Protein AF-A0A021VTU3-F1 (afdb_monomer)

Secondary structure (DSSP, 8-state):
---------------------------------------S-TT-EEEEEEEE-SS--TTHHHH---SEEEETTSEEEEEPP----SSPBSS--EEEEE--HHHHHHHHHHHHHTT-SSSPP-----S-SSPPEEEEEEEETTEEEEEEEETTTSSGGGTTTT-B-TTSPBP--S--HHHHHHHHHHHHHHHHHHHHS-TT-SEEP---EEEEEEEEPPP---SSGGGPPPEEE-S-TTS--TT---EEEEHHHHHHHHHHHTT-BTT-EEEETTEEEEEEEEEPPTT--SPPS--

Organism: NCBI:txid948458

Nearest PDB structures (foldseek):
  4hx3-assembly3_J  TM=2.776E-01  e=7.870E-01  Streptomyces caespitosus
  8tch-assembly1_B  TM=3.206E-01  e=2.996E+00  Staphylococcus aureus
  6xm2-assembly1_K  TM=2.160E-01  e=4.313E+00  Homo sapiens

pLDDT: mean 83.26, std 19.42, range [28.3, 98.44]

Structure (mmCIF, N/CA/C/O backbone):
data_AF-A0A021VTU3-F1
#
_entry.id   AF-A0A021VTU3-F1
#
loop_
_atom_site.group_PDB
_atom_site.id
_atom_site.type_symbol
_atom_site.label_atom_id
_atom_site.label_alt_id
_atom_site.label_comp_id
_atom_site.label_asym_id
_atom_site.label_entity_id
_atom_site.label_seq_id
_atom_site.pdbx_PDB_ins_code
_atom_site.Cartn_x
_atom_site.Cartn_y
_atom_site.Cartn_z
_atom_site.occupancy
_atom_site.B_iso_or_equiv
_atom_site.auth_seq_id
_atom_site.auth_comp_id
_atom_site.auth_asym_id
_atom_site.auth_atom_id
_atom_site.pdbx_PDB_model_num
ATOM 1 N N . MET A 1 1 ? 6.255 -85.150 -38.851 1.00 38.19 1 MET A N 1
ATOM 2 C CA . MET A 1 1 ? 7.700 -84.862 -38.988 1.00 38.19 1 MET A CA 1
ATOM 3 C C . MET A 1 1 ? 7.939 -83.425 -38.543 1.00 38.19 1 MET A C 1
ATOM 5 O O . MET A 1 1 ? 7.300 -82.567 -39.128 1.00 38.19 1 MET A O 1
ATOM 9 N N . ARG A 1 2 ? 8.846 -83.230 -37.560 1.00 42.84 2 ARG A N 1
ATOM 10 C CA . ARG A 1 2 ? 9.437 -81.964 -37.033 1.00 42.84 2 ARG A CA 1
ATOM 11 C C . ARG A 1 2 ? 8.423 -81.029 -36.328 1.00 42.84 2 ARG A C 1
ATOM 13 O O . ARG A 1 2 ? 7.496 -80.582 -36.976 1.00 42.84 2 ARG A O 1
ATOM 20 N N . GLY A 1 3 ? 8.412 -80.838 -34.996 1.00 37.53 3 GLY A N 1
ATOM 21 C CA . GLY A 1 3 ? 9.476 -80.390 -34.055 1.00 37.53 3 GLY A CA 1
ATOM 22 C C . GLY A 1 3 ? 9.511 -78.845 -34.054 1.00 37.53 3 GLY A C 1
ATOM 23 O O . GLY A 1 3 ? 9.516 -78.308 -35.151 1.00 37.53 3 GLY A O 1
ATOM 24 N N . ALA A 1 4 ? 9.491 -78.032 -32.987 1.00 52.34 4 ALA A N 1
ATOM 25 C CA . ALA A 1 4 ? 9.793 -78.069 -31.541 1.00 52.34 4 ALA A CA 1
ATOM 26 C C . ALA A 1 4 ? 8.895 -76.984 -30.852 1.00 52.34 4 ALA A C 1
ATOM 28 O O . ALA A 1 4 ? 8.474 -76.063 -31.540 1.00 52.34 4 ALA A O 1
ATOM 29 N N . VAL A 1 5 ? 8.340 -77.101 -29.633 1.00 44.19 5 VAL A N 1
ATOM 30 C CA . VAL A 1 5 ? 8.887 -77.086 -28.250 1.00 44.19 5 VAL A CA 1
ATOM 31 C C . VAL A 1 5 ? 9.436 -75.715 -27.772 1.00 44.19 5 VAL A C 1
ATOM 33 O O . VAL A 1 5 ? 10.501 -75.302 -28.211 1.00 44.19 5 VAL A O 1
ATOM 36 N N . VAL A 1 6 ? 8.727 -75.152 -26.765 1.00 47.03 6 VAL A N 1
ATOM 37 C CA . VAL A 1 6 ? 9.126 -74.221 -25.662 1.00 47.03 6 VAL A CA 1
ATOM 38 C C . VAL A 1 6 ? 9.225 -72.715 -26.012 1.00 47.03 6 VAL A C 1
ATOM 40 O O . VAL A 1 6 ? 9.777 -72.359 -27.036 1.00 47.03 6 VAL A O 1
ATOM 43 N N . GLY A 1 7 ? 8.695 -71.764 -25.224 1.00 43.72 7 GLY A N 1
ATOM 44 C CA . GLY A 1 7 ? 8.440 -71.802 -23.784 1.00 43.72 7 GLY A CA 1
ATOM 45 C C . GLY A 1 7 ? 7.366 -70.845 -23.249 1.00 43.72 7 GLY A C 1
ATOM 46 O O . GLY A 1 7 ? 7.004 -69.837 -23.843 1.00 43.72 7 GLY A O 1
ATOM 47 N N . VAL A 1 8 ? 6.879 -71.280 -22.093 1.00 46.88 8 VAL A N 1
ATOM 48 C CA . VAL A 1 8 ? 5.845 -70.775 -21.188 1.00 46.88 8 VAL A CA 1
ATOM 49 C C . VAL A 1 8 ? 6.286 -69.507 -20.444 1.00 46.88 8 VAL A C 1
ATOM 51 O O . VAL A 1 8 ? 7.399 -69.479 -19.930 1.00 46.88 8 VAL A O 1
ATOM 54 N N . ALA A 1 9 ? 5.369 -68.552 -20.251 1.00 50.34 9 ALA A N 1
ATOM 55 C CA . ALA A 1 9 ? 5.170 -67.876 -18.962 1.00 50.34 9 ALA A CA 1
ATOM 56 C C . ALA A 1 9 ? 3.731 -67.334 -18.871 1.00 50.34 9 ALA A C 1
ATOM 58 O O . ALA A 1 9 ? 3.277 -66.567 -19.714 1.00 50.34 9 ALA A O 1
ATOM 59 N N . VAL A 1 10 ? 3.023 -67.825 -17.856 1.00 47.41 10 VAL A N 1
ATOM 60 C CA . VAL A 1 10 ? 1.610 -67.626 -17.499 1.00 47.41 10 VAL A CA 1
ATOM 61 C C . VAL A 1 10 ? 1.552 -66.594 -16.357 1.00 47.41 10 VAL A C 1
ATOM 63 O O . VAL A 1 10 ? 2.459 -66.594 -15.531 1.00 47.41 10 VAL A O 1
ATOM 66 N N . LEU A 1 11 ? 0.587 -65.665 -16.328 1.00 48.41 11 LEU A N 1
ATOM 67 C CA . LEU A 1 11 ? -0.516 -65.472 -15.340 1.00 48.41 11 LEU A CA 1
ATOM 68 C C . LEU A 1 11 ? -0.697 -63.942 -15.198 1.00 48.41 11 LEU A C 1
ATOM 70 O O . LEU A 1 11 ? 0.306 -63.243 -15.217 1.00 48.41 11 LEU A O 1
ATOM 74 N N . GLY A 1 12 ? -1.863 -63.314 -15.033 1.00 47.47 12 GLY A N 1
ATOM 75 C CA . GLY A 1 12 ? -3.275 -63.697 -14.894 1.00 47.47 12 GLY A CA 1
ATOM 76 C C . GLY A 1 12 ? -4.115 -62.402 -15.057 1.00 47.47 12 GLY A C 1
ATOM 77 O O . GLY A 1 12 ? -3.611 -61.316 -14.801 1.00 47.47 12 GLY A O 1
ATOM 78 N N . LEU A 1 13 ? -5.259 -62.415 -15.749 1.00 53.19 13 LEU A N 1
ATOM 79 C CA . LEU A 1 13 ? -6.621 -62.616 -15.213 1.00 53.19 13 LEU A CA 1
ATOM 80 C C . LEU A 1 13 ? -7.076 -61.587 -14.155 1.00 53.19 13 LEU A C 1
ATOM 82 O O . LEU A 1 13 ? -6.847 -61.791 -12.970 1.00 53.19 13 LEU A O 1
ATOM 86 N N . ALA A 1 14 ? -7.817 -60.565 -14.605 1.00 51.00 14 ALA A N 1
ATOM 87 C CA . ALA A 1 14 ? -9.011 -59.987 -13.956 1.00 51.00 14 ALA A CA 1
ATOM 88 C C . ALA A 1 14 ? -9.666 -59.005 -14.959 1.00 51.00 14 ALA A C 1
ATOM 90 O O . ALA A 1 14 ? -9.111 -57.960 -15.265 1.00 51.00 14 ALA A O 1
ATOM 91 N N . ALA A 1 15 ? -10.646 -59.453 -15.746 1.00 45.03 15 ALA A N 1
ATOM 92 C CA . ALA A 1 15 ? -12.084 -59.372 -15.455 1.00 45.03 15 ALA A CA 1
ATOM 93 C C . ALA A 1 15 ? -12.703 -58.008 -15.835 1.00 45.03 15 ALA A C 1
ATOM 95 O O . ALA A 1 15 ? -12.790 -57.088 -15.033 1.00 45.03 15 ALA A O 1
ATOM 96 N N . CYS A 1 16 ? -13.168 -57.930 -17.086 1.00 60.47 16 CYS A N 1
ATOM 97 C CA . CYS A 1 16 ? -14.262 -57.063 -17.525 1.00 60.47 16 CYS A CA 1
ATOM 98 C C . CYS A 1 16 ? -15.567 -57.878 -17.502 1.00 60.47 16 CYS A C 1
ATOM 100 O O . CYS A 1 16 ? -15.559 -59.041 -17.911 1.00 60.47 16 CYS A O 1
ATOM 102 N N . GLY A 1 17 ? -16.675 -57.258 -17.094 1.00 42.31 17 GLY A N 1
ATOM 103 C CA . GLY A 1 17 ? -18.040 -57.801 -17.190 1.00 42.31 17 GLY A CA 1
ATOM 104 C C . GLY A 1 17 ? -18.797 -57.636 -15.871 1.00 42.31 17 GLY A C 1
ATOM 105 O O . GLY A 1 17 ? -18.252 -57.949 -14.822 1.00 42.31 17 GLY A O 1
ATOM 106 N N . GLY A 1 18 ? -20.031 -57.142 -15.812 1.00 37.78 18 GLY A N 1
ATOM 107 C CA . GLY A 1 18 ? -21.034 -56.737 -16.808 1.00 37.78 18 GLY A CA 1
ATOM 108 C C . GLY A 1 18 ? -22.019 -55.775 -16.106 1.00 37.78 18 GLY A C 1
ATOM 109 O O . GLY A 1 18 ? -21.702 -55.304 -15.021 1.00 37.78 18 GLY A O 1
ATOM 110 N N . THR A 1 19 ? -23.242 -55.449 -16.525 1.00 41.03 19 THR A N 1
ATOM 111 C CA . THR A 1 19 ? -24.088 -55.622 -17.724 1.00 41.03 19 THR A CA 1
ATOM 112 C C . THR A 1 19 ? -25.509 -55.221 -17.266 1.00 41.03 19 THR A C 1
ATOM 114 O O . THR A 1 19 ? -25.920 -55.753 -16.240 1.00 41.03 19 THR A O 1
ATOM 117 N N . VAL A 1 20 ? -26.232 -54.408 -18.064 1.00 43.12 20 VAL A N 1
ATOM 118 C CA . VAL A 1 20 ? -27.711 -54.387 -18.317 1.00 43.12 20 VAL A CA 1
ATOM 119 C C . VAL A 1 20 ? -28.678 -54.067 -17.139 1.00 43.12 20 VAL A C 1
ATOM 121 O O . VAL A 1 20 ? -28.372 -54.360 -15.996 1.00 43.12 20 VAL A O 1
ATOM 124 N N . ASP A 1 21 ? -29.885 -53.492 -17.280 1.00 38.34 21 ASP A N 1
ATOM 125 C CA . ASP A 1 21 ? -30.735 -53.125 -18.426 1.00 38.34 21 ASP A CA 1
ATOM 126 C C . ASP A 1 21 ? -31.852 -52.122 -18.013 1.00 38.34 21 ASP A C 1
ATOM 128 O O . ASP A 1 21 ? -32.253 -52.080 -16.853 1.00 38.34 21 ASP A O 1
ATOM 132 N N . ALA A 1 22 ? -32.362 -51.401 -19.019 1.00 43.19 22 ALA A N 1
ATOM 133 C CA . ALA A 1 22 ? -33.677 -50.766 -19.239 1.00 43.19 22 ALA A CA 1
ATOM 134 C C . ALA A 1 22 ? -34.531 -50.127 -18.105 1.00 43.19 22 ALA A C 1
ATOM 136 O O . ALA A 1 22 ? -35.052 -50.796 -17.215 1.00 43.19 22 ALA A O 1
ATOM 137 N N . GLY A 1 23 ? -34.904 -48.850 -18.307 1.00 31.27 23 GLY A N 1
ATOM 138 C CA . GLY A 1 23 ? -36.024 -48.190 -17.616 1.00 31.27 23 GLY A CA 1
ATOM 139 C C . GLY A 1 23 ? -36.382 -46.808 -18.184 1.00 31.27 23 GLY A C 1
ATOM 140 O O . GLY A 1 23 ? -35.664 -45.842 -17.983 1.00 31.27 23 GLY A O 1
ATOM 141 N N . SER A 1 24 ? -37.500 -46.745 -18.905 1.00 40.00 24 SER A N 1
ATOM 142 C CA . SER A 1 24 ? -38.088 -45.618 -19.647 1.00 40.00 24 SER A CA 1
ATOM 143 C C . SER A 1 24 ? -38.333 -44.320 -18.848 1.00 40.00 24 SER A C 1
ATOM 145 O O . SER A 1 24 ? -38.902 -44.369 -17.761 1.00 40.00 24 SER A O 1
ATOM 147 N N . GLY A 1 25 ? -38.064 -43.158 -19.461 1.00 30.83 25 GLY A N 1
ATOM 148 C CA . GLY A 1 25 ? -38.542 -41.848 -18.994 1.00 30.83 25 GLY A CA 1
ATOM 149 C C . GLY A 1 25 ? -38.140 -40.686 -19.913 1.00 30.83 25 GLY A C 1
ATOM 150 O O . GLY A 1 25 ? -37.012 -40.215 -19.855 1.00 30.83 25 GLY A O 1
ATOM 151 N N . SER A 1 26 ? -39.060 -40.219 -20.764 1.00 38.69 26 SER A N 1
ATOM 152 C CA . SER A 1 26 ? -38.953 -38.912 -21.429 1.00 38.69 26 SER A CA 1
ATOM 153 C C . SER A 1 26 ? -39.185 -37.788 -20.420 1.00 38.69 26 SER A C 1
ATOM 155 O O . SER A 1 26 ? -40.183 -37.814 -19.703 1.00 38.69 26 SER A O 1
ATOM 157 N N . GLY A 1 27 ? -38.334 -36.765 -20.450 1.00 30.62 27 GLY A N 1
ATOM 158 C CA . GLY A 1 27 ? -38.558 -35.485 -19.784 1.00 30.62 27 GLY A CA 1
ATOM 159 C C . GLY A 1 27 ? -37.408 -34.529 -20.074 1.00 30.62 27 G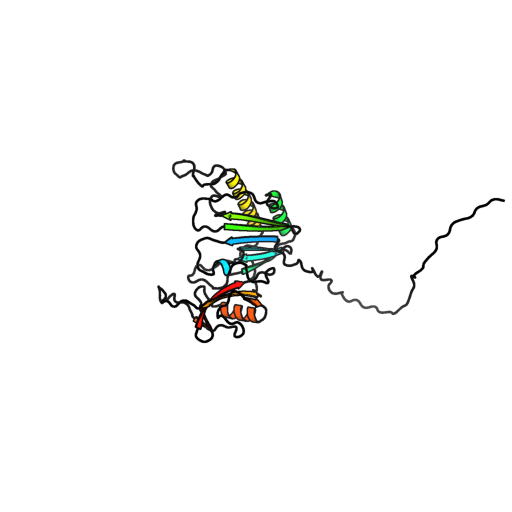LY A C 1
ATOM 160 O O . GLY A 1 27 ? -36.294 -34.765 -19.628 1.00 30.62 27 GLY A O 1
ATOM 161 N N . ALA A 1 28 ? -37.676 -33.497 -20.870 1.00 38.00 28 ALA A N 1
ATOM 162 C CA . ALA A 1 28 ? -36.783 -32.362 -21.067 1.00 38.00 28 ALA A CA 1
ATOM 163 C C . ALA A 1 28 ? -36.681 -31.537 -19.773 1.00 38.00 28 ALA A C 1
ATOM 165 O O . ALA A 1 28 ? -37.684 -31.373 -19.077 1.00 38.00 28 ALA A O 1
ATOM 166 N N . GLY A 1 29 ? -35.494 -31.007 -19.491 1.00 29.06 29 GLY A N 1
ATOM 167 C CA . GLY A 1 29 ? -35.240 -30.064 -18.405 1.00 29.06 29 GLY A CA 1
ATOM 168 C C . GLY A 1 29 ? -33.739 -29.852 -18.243 1.00 29.06 29 GLY A C 1
ATOM 169 O O . GLY A 1 29 ? -33.011 -30.813 -18.022 1.00 29.06 29 GLY A O 1
ATOM 170 N N . ASP A 1 30 ? -33.310 -28.615 -18.449 1.00 38.56 30 ASP A N 1
ATOM 171 C CA . ASP A 1 30 ? -31.934 -28.146 -18.565 1.00 38.56 30 ASP A CA 1
ATOM 172 C C . ASP A 1 30 ? -31.035 -28.539 -17.380 1.00 38.56 30 ASP A C 1
ATOM 174 O O . ASP A 1 30 ? -31.399 -28.385 -16.214 1.00 38.56 30 ASP A O 1
ATOM 178 N N . GLY A 1 31 ? -29.852 -29.069 -17.706 1.00 28.30 31 GLY A N 1
ATOM 179 C CA . GLY A 1 31 ? -28.820 -29.468 -16.752 1.00 28.30 31 GLY A CA 1
ATOM 180 C C . GLY A 1 31 ? -27.893 -28.307 -16.419 1.00 28.30 31 GLY A C 1
ATOM 181 O O . GLY A 1 31 ? -26.991 -27.984 -17.184 1.00 28.30 31 GLY A O 1
ATOM 182 N N . GLU A 1 32 ? -28.196 -27.691 -15.284 1.00 31.22 32 GLU A N 1
ATOM 183 C CA . GLU A 1 32 ? -27.301 -27.150 -14.259 1.00 31.22 32 GLU A CA 1
ATOM 184 C C . GLU A 1 32 ? -25.786 -27.403 -14.457 1.00 31.22 32 GLU A C 1
ATOM 186 O O . GLU A 1 32 ? -25.327 -28.542 -14.488 1.00 31.22 32 GLU A O 1
ATOM 191 N N . GLN A 1 33 ? -25.054 -26.289 -14.550 1.00 42.94 33 GLN A N 1
ATOM 192 C CA . GLN A 1 33 ? -23.750 -25.991 -13.943 1.00 42.94 33 GLN A CA 1
ATOM 193 C C . GLN A 1 33 ? -22.705 -27.114 -13.858 1.00 42.94 33 GLN A C 1
ATOM 195 O O . GLN A 1 33 ? -22.738 -27.946 -12.956 1.00 42.94 33 GLN A O 1
ATOM 200 N N . ASP A 1 34 ? -21.672 -27.001 -14.697 1.00 31.44 34 ASP A N 1
ATOM 201 C CA . ASP A 1 34 ? -20.324 -27.433 -14.323 1.00 31.44 34 ASP A CA 1
ATOM 202 C C . ASP A 1 34 ? -19.487 -26.167 -14.120 1.00 31.44 34 ASP A C 1
ATOM 204 O O . ASP A 1 34 ? -18.833 -25.647 -15.026 1.00 31.44 34 ASP A O 1
ATOM 208 N N . GLY A 1 35 ? -19.644 -25.594 -12.924 1.00 34.06 35 GLY A N 1
ATOM 209 C CA . GLY A 1 35 ? -18.707 -24.625 -12.394 1.00 34.06 35 GLY A CA 1
ATOM 210 C C . GLY A 1 35 ? -17.365 -25.325 -12.274 1.00 34.06 35 GLY A C 1
ATOM 211 O O . GLY A 1 35 ? -17.207 -26.229 -11.454 1.00 34.06 35 GLY A O 1
ATOM 212 N N . LEU A 1 36 ? -16.416 -24.918 -13.115 1.00 34.75 36 LEU A N 1
ATOM 213 C CA . LEU A 1 36 ? -15.019 -25.268 -12.942 1.00 34.75 36 LEU A CA 1
ATOM 214 C C . LEU A 1 36 ? -14.582 -24.694 -11.597 1.00 34.75 36 LEU A C 1
ATOM 216 O O . LEU A 1 36 ? -14.274 -23.512 -11.472 1.00 34.75 36 LEU A O 1
ATOM 220 N N . VAL A 1 37 ? -14.602 -25.555 -10.587 1.00 39.19 37 VAL A N 1
ATOM 221 C CA . VAL A 1 37 ? -13.889 -25.364 -9.334 1.00 39.19 37 VAL A CA 1
ATOM 222 C C . VAL A 1 37 ? -12.422 -25.162 -9.711 1.00 39.19 37 VAL A C 1
ATOM 224 O O . VAL A 1 37 ? -11.721 -26.115 -10.053 1.00 39.19 37 VAL A O 1
ATOM 227 N N . ARG A 1 38 ? -11.970 -23.904 -9.735 1.00 37.66 38 ARG A N 1
ATOM 228 C CA . ARG A 1 38 ? -10.543 -23.584 -9.752 1.00 37.66 38 ARG A CA 1
ATOM 229 C C . ARG A 1 38 ? -10.039 -23.716 -8.321 1.00 37.66 38 ARG A C 1
ATOM 231 O O . ARG A 1 38 ? -10.254 -22.847 -7.485 1.00 37.66 38 ARG A O 1
ATOM 238 N N . ASP A 1 39 ? -9.425 -24.860 -8.054 1.00 34.91 39 ASP A N 1
ATOM 239 C CA . ASP A 1 39 ? -8.803 -25.204 -6.781 1.00 34.91 39 ASP A CA 1
ATOM 240 C C . ASP A 1 39 ? -7.507 -24.388 -6.549 1.00 34.91 39 ASP A C 1
ATOM 242 O O . ASP A 1 39 ? -6.569 -24.437 -7.342 1.00 34.91 39 ASP A O 1
ATOM 246 N N . VAL A 1 40 ? -7.459 -23.681 -5.412 1.00 41.81 40 VAL A N 1
ATOM 247 C CA . VAL A 1 40 ? -6.284 -23.256 -4.608 1.00 41.81 40 VAL A CA 1
ATOM 248 C C . VAL A 1 40 ? -5.291 -22.228 -5.209 1.00 41.81 40 VAL A C 1
ATOM 250 O O . VAL A 1 40 ? -4.527 -21.644 -4.448 1.00 41.81 40 VAL A O 1
ATOM 253 N N . ALA A 1 41 ? -5.336 -21.905 -6.507 1.00 49.53 41 ALA A N 1
ATOM 254 C CA . ALA A 1 41 ? -4.530 -20.826 -7.128 1.00 49.53 41 ALA A CA 1
ATOM 255 C C . ALA A 1 41 ? -5.325 -19.542 -7.463 1.00 49.53 41 ALA A C 1
ATOM 257 O O . ALA A 1 41 ? -4.772 -18.601 -8.020 1.00 49.53 41 ALA A O 1
ATOM 258 N N . ALA A 1 42 ? -6.622 -19.502 -7.139 1.00 55.03 42 ALA A N 1
ATOM 259 C CA . ALA A 1 42 ? -7.549 -18.469 -7.610 1.00 55.03 42 ALA A CA 1
ATOM 260 C C . ALA A 1 42 ? -7.226 -17.049 -7.119 1.00 55.03 42 ALA A C 1
ATOM 262 O O . ALA A 1 42 ? -7.631 -16.088 -7.759 1.00 55.03 42 ALA A O 1
ATOM 263 N N . ASP A 1 43 ? -6.487 -16.912 -6.020 1.00 74.44 43 ASP A N 1
ATOM 264 C CA . ASP A 1 43 ? -6.152 -15.614 -5.443 1.00 74.44 43 ASP A CA 1
ATOM 265 C C . ASP A 1 43 ? -4.684 -15.225 -5.668 1.00 74.44 43 ASP A C 1
ATOM 267 O O . ASP A 1 43 ? -4.234 -14.271 -5.067 1.00 74.44 43 ASP A O 1
ATOM 271 N N . ALA A 1 44 ? -3.894 -15.891 -6.518 1.00 84.50 44 ALA A N 1
ATOM 272 C CA . ALA A 1 44 ? -2.506 -15.460 -6.729 1.00 84.50 44 ALA A CA 1
ATOM 273 C C . ALA A 1 44 ? -2.434 -14.091 -7.453 1.00 84.50 44 ALA A C 1
ATOM 275 O O . ALA A 1 44 ? -3.037 -13.931 -8.521 1.00 84.50 44 ALA A O 1
ATOM 276 N N . PRO A 1 45 ? -1.709 -13.090 -6.912 1.00 95.31 45 PRO A N 1
ATOM 277 C CA . PRO A 1 45 ? -1.541 -11.815 -7.593 1.00 95.31 45 PRO A CA 1
ATOM 278 C C . PRO A 1 45 ? -0.555 -11.955 -8.761 1.00 95.31 45 PRO A C 1
ATOM 280 O O . PRO A 1 45 ? 0.604 -12.324 -8.568 1.00 95.31 45 PRO A O 1
ATOM 283 N N . LEU A 1 46 ? -1.010 -11.594 -9.959 1.00 97.06 46 LEU A N 1
ATOM 284 C CA . LEU A 1 46 ? -0.213 -11.499 -11.182 1.00 97.06 46 LEU A CA 1
ATOM 285 C C . LEU A 1 46 ? 0.728 -10.289 -11.149 1.00 97.06 46 LEU A C 1
ATOM 287 O O . LEU A 1 46 ? 1.896 -10.386 -11.519 1.00 97.06 46 LEU A O 1
ATOM 291 N N . LEU A 1 47 ? 0.205 -9.139 -10.724 1.00 98.12 47 LEU A N 1
ATOM 292 C CA . LEU A 1 47 ? 0.926 -7.872 -10.653 1.00 98.12 47 LEU A CA 1
ATOM 293 C C . LEU A 1 47 ? 0.529 -7.138 -9.377 1.00 98.12 47 LEU A C 1
ATOM 295 O O . LEU A 1 47 ? -0.656 -6.948 -9.114 1.00 98.12 47 LEU A O 1
ATOM 299 N N . GLN A 1 48 ? 1.510 -6.651 -8.624 1.00 97.75 48 GLN A N 1
ATOM 300 C CA . GLN A 1 48 ? 1.296 -5.712 -7.528 1.00 97.75 48 GLN A CA 1
ATOM 301 C C . GLN A 1 48 ? 2.188 -4.494 -7.691 1.00 97.75 48 GLN A C 1
ATOM 303 O O . GLN A 1 48 ? 3.387 -4.624 -7.934 1.00 97.75 48 GLN A O 1
ATOM 308 N N . VAL A 1 49 ? 1.605 -3.312 -7.500 1.00 97.69 49 VAL A N 1
ATOM 309 C CA . VAL A 1 49 ? 2.342 -2.049 -7.417 1.00 97.69 49 VAL A CA 1
ATOM 310 C C . VAL A 1 49 ? 2.136 -1.481 -6.025 1.00 97.69 49 VAL A C 1
ATOM 312 O O . VAL A 1 49 ? 1.020 -1.136 -5.636 1.00 97.69 49 VAL A O 1
ATOM 315 N N . HIS A 1 50 ? 3.215 -1.385 -5.262 1.00 94.38 50 HIS A N 1
ATOM 316 C CA . HIS A 1 50 ? 3.205 -0.897 -3.891 1.00 94.38 50 HIS A CA 1
ATOM 317 C C . HIS A 1 50 ? 4.247 0.206 -3.714 1.00 94.38 50 HIS A C 1
ATOM 319 O O . HIS A 1 50 ? 5.303 0.187 -4.339 1.00 94.38 50 HIS A O 1
ATOM 325 N N . ARG A 1 51 ? 3.950 1.188 -2.864 1.00 93.00 51 ARG A N 1
ATOM 326 C CA . ARG A 1 51 ? 4.873 2.271 -2.521 1.00 93.00 51 ARG A CA 1
ATOM 327 C C . ARG A 1 51 ? 5.116 2.234 -1.020 1.00 93.00 51 ARG A C 1
ATOM 329 O O . ARG A 1 51 ? 4.151 2.263 -0.263 1.00 93.00 51 ARG A O 1
ATOM 336 N N . ALA A 1 52 ? 6.382 2.189 -0.617 1.00 91.00 52 ALA A N 1
ATOM 337 C CA . ALA A 1 52 ? 6.777 2.151 0.790 1.00 91.00 52 ALA A CA 1
ATOM 338 C C . ALA A 1 52 ? 8.011 3.006 1.078 1.00 91.00 52 ALA A C 1
ATOM 340 O O . ALA A 1 52 ? 8.821 3.297 0.189 1.00 91.00 52 ALA A O 1
ATOM 341 N N . GLY A 1 53 ? 8.166 3.360 2.354 1.00 88.38 53 GLY A N 1
ATOM 342 C CA . GLY A 1 53 ? 9.262 4.175 2.857 1.00 88.38 53 GLY A CA 1
ATOM 343 C C . GLY A 1 53 ? 8.964 5.673 2.814 1.00 88.38 53 GLY A C 1
ATOM 344 O O . GLY A 1 53 ? 7.820 6.108 2.718 1.00 88.38 53 GLY A O 1
ATOM 345 N N . GLY A 1 54 ? 10.024 6.475 2.904 1.00 86.31 54 GLY A N 1
ATOM 346 C CA . GLY A 1 54 ? 9.908 7.901 3.208 1.00 86.31 54 GLY A CA 1
ATOM 347 C C . GLY A 1 54 ? 9.725 8.156 4.708 1.00 86.31 54 GLY A C 1
ATOM 348 O O . GLY A 1 54 ? 9.790 7.240 5.529 1.00 86.31 54 GLY A O 1
ATOM 349 N N . PHE A 1 55 ? 9.545 9.422 5.084 1.00 87.75 55 PHE A N 1
ATOM 350 C CA . PHE A 1 55 ? 9.358 9.808 6.482 1.00 87.75 55 PHE A CA 1
ATOM 351 C C . PHE A 1 55 ? 7.867 9.917 6.817 1.00 87.75 55 PHE A C 1
ATOM 353 O O . PHE A 1 55 ? 7.263 10.982 6.690 1.00 87.75 55 PHE A O 1
ATOM 360 N N . MET A 1 56 ? 7.280 8.795 7.237 1.00 87.81 56 MET A N 1
ATOM 361 C CA . MET A 1 56 ? 5.847 8.677 7.512 1.00 87.81 56 MET A CA 1
ATOM 362 C C . MET A 1 56 ? 5.545 8.551 9.010 1.00 87.81 56 MET A C 1
ATOM 364 O O . MET A 1 56 ? 6.421 8.280 9.834 1.00 87.81 56 MET A O 1
ATOM 368 N N . MET A 1 57 ? 4.284 8.783 9.380 1.00 84.19 57 MET A N 1
ATOM 369 C CA . MET A 1 57 ? 3.831 8.622 10.765 1.00 84.19 57 MET A CA 1
ATOM 370 C C . MET A 1 57 ? 3.842 7.139 11.184 1.00 84.19 57 MET A C 1
ATOM 372 O O . MET A 1 57 ? 3.657 6.269 10.330 1.00 84.19 57 MET A O 1
ATOM 376 N N . PRO A 1 58 ? 4.010 6.827 12.487 1.00 84.62 58 PRO A N 1
ATOM 377 C CA . PRO A 1 58 ? 3.918 5.456 12.982 1.00 84.62 58 PRO A CA 1
ATOM 378 C C . PRO A 1 58 ? 2.650 4.742 12.503 1.00 84.62 58 PRO A C 1
ATOM 380 O O . PRO A 1 58 ? 1.556 5.306 12.552 1.00 84.62 58 PRO A O 1
ATOM 383 N N . GLY A 1 59 ? 2.826 3.506 12.036 1.00 86.25 59 GLY A N 1
ATOM 384 C CA . GLY A 1 59 ? 1.762 2.652 11.509 1.00 86.25 59 GLY A CA 1
ATOM 385 C C . GLY A 1 59 ? 1.258 3.001 10.106 1.00 86.25 59 GLY A C 1
ATOM 386 O O . GLY A 1 59 ? 0.395 2.286 9.605 1.00 86.25 59 GLY A O 1
ATOM 387 N N . TYR A 1 60 ? 1.809 4.027 9.440 1.00 88.62 60 TYR A N 1
ATOM 388 C CA . TYR A 1 60 ? 1.500 4.305 8.033 1.00 88.62 60 TYR A CA 1
ATOM 389 C C . TYR A 1 60 ? 1.842 3.111 7.133 1.00 88.62 60 TYR A C 1
ATOM 391 O O . TYR A 1 60 ? 0.967 2.616 6.431 1.00 88.62 60 TYR A O 1
ATOM 399 N N . ASP A 1 61 ? 3.079 2.606 7.211 1.00 88.62 61 ASP A N 1
ATOM 400 C CA . ASP A 1 61 ? 3.520 1.460 6.402 1.00 88.62 61 ASP A CA 1
ATOM 401 C C . ASP A 1 61 ? 2.751 0.178 6.759 1.00 88.62 61 ASP A C 1
ATOM 403 O O . ASP A 1 61 ? 2.438 -0.615 5.878 1.00 88.62 61 ASP A O 1
ATOM 407 N N . PHE A 1 62 ? 2.376 0.000 8.034 1.00 91.62 62 PHE A N 1
ATOM 408 C CA . PHE A 1 62 ? 1.539 -1.126 8.458 1.00 91.62 62 PHE A CA 1
ATOM 409 C C . PHE A 1 62 ? 0.161 -1.081 7.793 1.00 91.62 62 PHE A C 1
ATOM 411 O O . PHE A 1 62 ? -0.313 -2.095 7.302 1.00 91.62 62 PHE A O 1
ATOM 418 N N . ALA A 1 63 ? -0.495 0.082 7.780 1.00 92.19 63 ALA A N 1
ATOM 419 C CA . ALA A 1 63 ? -1.823 0.243 7.189 1.00 92.19 63 ALA A CA 1
ATOM 420 C C . ALA A 1 63 ? -1.796 0.313 5.650 1.00 92.19 63 ALA A C 1
ATOM 422 O O . ALA A 1 63 ? -2.849 0.241 5.011 1.00 92.19 63 ALA A O 1
ATOM 423 N N . ALA A 1 64 ? -0.613 0.464 5.048 1.00 90.50 64 ALA A N 1
ATOM 424 C CA . ALA A 1 64 ? -0.464 0.593 3.613 1.00 90.50 64 ALA A CA 1
ATOM 425 C C . ALA A 1 64 ? -0.839 -0.709 2.888 1.00 90.50 64 ALA A C 1
ATOM 427 O O . ALA A 1 64 ? -0.438 -1.819 3.244 1.00 90.50 64 ALA A O 1
ATOM 428 N N . VAL A 1 65 ? -1.592 -0.538 1.808 1.00 93.50 65 VAL A N 1
ATOM 429 C CA . VAL A 1 65 ? -1.971 -1.587 0.859 1.00 93.50 65 VAL A CA 1
ATOM 430 C C . VAL A 1 65 ? -1.396 -1.239 -0.516 1.00 93.50 65 VAL A C 1
ATOM 432 O O . VAL A 1 65 ? -1.119 -0.061 -0.780 1.00 93.50 65 VAL A O 1
ATOM 435 N N . PRO A 1 66 ? -1.167 -2.223 -1.403 1.00 95.25 66 PRO A N 1
ATOM 436 C CA . PRO A 1 66 ? -0.776 -1.945 -2.782 1.00 95.25 66 PRO A CA 1
ATOM 437 C C . PRO A 1 66 ? -1.702 -0.912 -3.444 1.00 95.25 66 PRO A C 1
ATOM 439 O O . PRO A 1 66 ? -2.907 -0.879 -3.198 1.00 95.25 66 PRO A O 1
ATOM 442 N N . ALA A 1 67 ? -1.132 -0.040 -4.275 1.00 94.31 67 ALA A N 1
ATOM 443 C CA . ALA A 1 67 ? -1.896 0.913 -5.079 1.00 94.31 67 ALA A CA 1
ATOM 444 C C . ALA A 1 67 ? -2.668 0.205 -6.206 1.00 94.31 67 ALA A C 1
ATOM 446 O O . ALA A 1 67 ? -3.750 0.649 -6.589 1.00 94.31 67 ALA A O 1
ATOM 447 N N . LEU A 1 68 ? -2.106 -0.904 -6.693 1.00 96.62 68 LEU A N 1
ATOM 448 C CA . LEU A 1 68 ? -2.681 -1.788 -7.698 1.00 96.62 68 LEU A CA 1
ATOM 449 C C . LEU A 1 68 ? -2.372 -3.239 -7.325 1.00 96.62 68 LEU A C 1
ATOM 451 O O . LEU A 1 68 ? -1.242 -3.566 -6.956 1.00 96.62 68 LEU A O 1
ATOM 455 N N . THR A 1 69 ? -3.360 -4.117 -7.443 1.00 97.69 69 THR A N 1
ATOM 456 C CA . THR A 1 69 ? -3.174 -5.570 -7.472 1.00 97.69 69 THR A CA 1
ATOM 457 C C . THR A 1 69 ? -4.052 -6.160 -8.565 1.00 97.69 69 THR A C 1
ATOM 459 O O . THR A 1 69 ? -5.268 -6.008 -8.511 1.00 97.69 69 THR A O 1
ATOM 462 N N . VAL A 1 70 ? -3.441 -6.830 -9.537 1.00 97.56 70 VAL A N 1
ATOM 463 C CA . VAL A 1 70 ? -4.115 -7.608 -10.584 1.00 97.56 70 VAL A CA 1
ATOM 464 C C . VAL A 1 70 ? -3.941 -9.085 -10.256 1.00 97.56 70 VAL A C 1
ATOM 466 O O . VAL A 1 70 ? -2.829 -9.515 -9.950 1.00 97.56 70 VAL A O 1
ATOM 469 N N . TYR A 1 71 ? -5.022 -9.851 -10.316 1.00 96.75 71 TYR A N 1
ATOM 470 C CA . TYR A 1 71 ? -5.044 -11.298 -10.113 1.00 96.75 71 TYR A CA 1
ATOM 471 C C . TYR A 1 71 ? -5.023 -12.040 -11.449 1.00 96.75 71 TYR A C 1
ATOM 473 O O . TYR A 1 71 ? -5.441 -11.505 -12.475 1.00 96.75 71 TYR A O 1
ATOM 481 N N . GLU A 1 72 ? -4.564 -13.294 -11.437 1.00 93.75 72 GLU A N 1
ATOM 482 C CA . GLU A 1 72 ? -4.554 -14.149 -12.638 1.00 93.75 72 GLU A CA 1
ATOM 483 C C . GLU A 1 72 ? -5.955 -14.394 -13.223 1.00 93.75 72 GLU A C 1
ATOM 485 O O . GLU A 1 72 ? -6.090 -14.699 -14.404 1.00 93.75 72 GLU A O 1
ATOM 490 N N . ASP A 1 73 ? -7.005 -14.267 -12.409 1.00 92.69 73 ASP A N 1
ATOM 491 C CA . ASP A 1 73 ? -8.396 -14.429 -12.838 1.00 92.69 73 ASP A CA 1
ATOM 492 C C . ASP A 1 73 ? -9.038 -13.142 -13.382 1.00 92.69 73 ASP A C 1
ATOM 494 O O . ASP A 1 73 ? -10.240 -13.128 -13.644 1.00 92.69 73 ASP A O 1
ATOM 498 N N . GLY A 1 74 ? -8.249 -12.078 -13.549 1.00 94.38 74 GLY A N 1
ATOM 499 C CA . GLY A 1 74 ? -8.697 -10.791 -14.070 1.00 94.38 74 GLY A CA 1
ATOM 500 C C . GLY A 1 74 ? -9.256 -9.844 -13.014 1.00 94.38 74 GLY A C 1
ATOM 501 O O . GLY A 1 74 ? -9.442 -8.667 -13.323 1.00 94.38 74 GLY A O 1
ATOM 502 N N . ARG A 1 75 ? -9.466 -10.273 -11.760 1.00 95.88 75 ARG A N 1
ATOM 503 C CA . ARG A 1 75 ? -9.838 -9.328 -10.697 1.00 95.88 75 ARG A CA 1
ATOM 504 C C . ARG A 1 75 ? -8.745 -8.279 -10.541 1.00 95.88 75 ARG A C 1
ATOM 506 O O . ARG A 1 75 ? -7.553 -8.589 -10.527 1.00 95.88 75 ARG A O 1
ATOM 513 N N . VAL A 1 76 ? -9.146 -7.029 -10.358 1.00 96.69 76 VAL A N 1
ATOM 514 C CA . VAL A 1 76 ? -8.224 -5.926 -10.101 1.00 96.69 76 VAL A CA 1
ATOM 515 C C . VAL A 1 76 ? -8.699 -5.111 -8.910 1.00 96.69 76 VAL A C 1
ATOM 517 O O . VAL A 1 76 ? -9.854 -4.702 -8.845 1.00 96.69 76 VAL A O 1
ATOM 520 N N . ILE A 1 77 ? -7.805 -4.887 -7.948 1.00 97.00 77 ILE A N 1
ATOM 521 C CA . ILE A 1 77 ? -8.047 -4.040 -6.780 1.00 97.00 77 ILE A CA 1
ATOM 522 C C . ILE A 1 77 ? -7.162 -2.802 -6.890 1.00 97.00 77 ILE A C 1
ATOM 524 O O . ILE A 1 77 ? -5.943 -2.911 -7.045 1.00 97.00 77 ILE A O 1
ATOM 528 N N . THR A 1 78 ? -7.776 -1.625 -6.806 1.00 96.06 78 THR A N 1
ATOM 529 C CA . THR A 1 78 ? -7.098 -0.325 -6.907 1.00 96.06 78 THR A CA 1
ATOM 530 C C . THR A 1 78 ? -7.477 0.587 -5.753 1.00 96.06 78 THR A C 1
ATOM 532 O O . THR A 1 78 ? -8.509 0.409 -5.103 1.00 96.06 78 THR A O 1
ATOM 535 N N . GLN A 1 79 ? -6.645 1.595 -5.493 1.00 92.31 79 GLN A N 1
ATOM 536 C CA . GLN A 1 79 ? -7.046 2.706 -4.637 1.00 92.31 79 GLN A CA 1
ATOM 537 C C . GLN A 1 79 ? -7.881 3.709 -5.438 1.00 92.31 79 GLN A C 1
ATOM 539 O O . GLN A 1 79 ? -7.416 4.305 -6.408 1.00 92.31 79 GLN A O 1
ATOM 544 N N . GLY A 1 80 ? -9.123 3.902 -5.010 1.00 91.00 80 GLY A N 1
ATOM 545 C CA . GLY A 1 80 ? -10.027 4.915 -5.525 1.00 91.00 80 GLY A CA 1
ATOM 546 C C . GLY A 1 80 ? -9.688 6.326 -5.034 1.00 91.00 80 GLY A C 1
ATOM 547 O O . GLY A 1 80 ? -8.890 6.511 -4.106 1.00 91.00 80 GLY A O 1
ATOM 548 N N . PRO A 1 81 ? -10.336 7.349 -5.619 1.00 89.06 81 PRO A N 1
ATOM 549 C CA . PRO A 1 81 ? -10.110 8.739 -5.248 1.00 89.06 81 PRO A CA 1
ATOM 550 C C . PRO A 1 81 ? -10.412 8.978 -3.763 1.00 89.06 81 PRO A C 1
ATOM 552 O O . PRO A 1 81 ? -11.402 8.477 -3.223 1.00 89.06 81 PRO A O 1
ATOM 555 N N . GLN A 1 82 ? -9.557 9.771 -3.118 1.00 85.06 82 GLN A N 1
ATOM 556 C CA . GLN A 1 82 ? -9.718 10.234 -1.740 1.00 85.06 82 GLN A CA 1
ATOM 557 C C . GLN A 1 82 ? -10.107 11.708 -1.728 1.00 85.06 82 GLN A C 1
ATOM 559 O O . GLN A 1 82 ? -9.677 12.488 -2.577 1.00 85.06 82 GLN A O 1
ATOM 564 N N . ILE A 1 83 ? -10.892 12.109 -0.733 1.00 82.94 83 ILE A N 1
ATOM 565 C CA . ILE A 1 83 ? -11.164 13.525 -0.493 1.00 82.94 83 ILE A CA 1
ATOM 566 C C . ILE A 1 83 ? -9.932 14.135 0.191 1.00 82.94 83 ILE A C 1
ATOM 568 O O . ILE A 1 83 ? -9.491 13.634 1.223 1.00 82.94 83 ILE A O 1
ATOM 572 N N . GLU A 1 84 ? -9.413 15.247 -0.334 1.00 86.69 84 GLU A N 1
ATOM 573 C CA . GLU A 1 84 ? -8.326 16.017 0.292 1.00 86.69 84 GLU A CA 1
ATOM 574 C C . GLU A 1 84 ? -8.833 16.830 1.501 1.00 86.69 84 GLU A C 1
ATOM 576 O O . GLU A 1 84 ? -8.959 18.055 1.463 1.00 86.69 84 GLU A O 1
ATOM 581 N N . ILE A 1 85 ? -9.168 16.134 2.588 1.00 88.75 85 ILE A N 1
ATOM 582 C CA . ILE A 1 85 ? -9.520 16.710 3.892 1.00 88.75 85 ILE A CA 1
ATOM 583 C C . ILE A 1 85 ? -8.539 16.233 4.958 1.00 88.75 85 ILE A C 1
ATOM 585 O O . ILE A 1 85 ? -7.986 15.140 4.863 1.00 88.75 85 ILE A O 1
ATOM 589 N N . PHE A 1 86 ? -8.347 17.046 5.996 1.00 87.75 86 PHE A N 1
ATOM 590 C CA . PHE A 1 86 ? -7.552 16.654 7.154 1.00 87.75 86 PHE A CA 1
ATOM 591 C C . PHE A 1 86 ? -8.373 16.746 8.451 1.00 87.75 86 PHE A C 1
ATOM 593 O O . PHE A 1 86 ? -8.938 17.814 8.711 1.00 87.75 86 PHE A O 1
ATOM 600 N N . PRO A 1 87 ? -8.405 15.680 9.279 1.00 88.94 87 PRO A N 1
ATOM 601 C CA . PRO A 1 87 ? -7.870 14.336 9.005 1.00 88.94 87 PRO A CA 1
ATOM 602 C C . PRO A 1 87 ? -8.683 13.581 7.938 1.00 88.94 87 PRO A C 1
ATOM 604 O O . PRO A 1 87 ? -9.895 13.769 7.829 1.00 88.94 87 PRO A O 1
ATOM 607 N N . GLY A 1 88 ? -8.013 12.724 7.163 1.00 91.44 88 GLY A N 1
ATOM 608 C CA . GLY A 1 88 ? -8.667 11.872 6.164 1.00 91.44 88 GLY A CA 1
ATOM 609 C C . GLY A 1 88 ? -9.387 10.667 6.790 1.00 91.44 88 GLY A C 1
ATOM 610 O O . GLY A 1 88 ? -9.169 10.382 7.973 1.00 91.44 88 GLY A O 1
ATOM 611 N N . PRO A 1 89 ? -10.226 9.941 6.025 1.00 93.50 89 PRO A N 1
ATOM 612 C CA . PRO A 1 89 ? -10.830 8.680 6.464 1.00 93.50 89 PRO A CA 1
ATOM 613 C C . PRO A 1 89 ? -9.786 7.671 6.957 1.00 93.50 89 PRO A C 1
ATOM 615 O O . PRO A 1 89 ? -8.646 7.669 6.490 1.00 93.50 89 PRO A O 1
ATOM 618 N N . LEU A 1 90 ? -10.166 6.824 7.917 1.00 93.50 90 LEU A N 1
ATOM 619 C CA . LEU A 1 90 ? -9.256 5.829 8.489 1.00 93.50 90 LEU A CA 1
ATOM 620 C C . LEU A 1 90 ? -8.978 4.674 7.521 1.00 93.50 90 LEU A C 1
ATOM 622 O O . LEU A 1 90 ? -7.849 4.196 7.450 1.00 93.50 90 LEU A O 1
ATOM 626 N N . LEU A 1 91 ? -10.004 4.225 6.794 1.00 93.81 91 LEU A N 1
ATOM 627 C CA . LEU A 1 91 ? -9.873 3.161 5.805 1.00 93.81 91 LEU A CA 1
ATOM 628 C C . LEU A 1 91 ? -9.550 3.729 4.417 1.00 93.81 91 LEU A C 1
ATOM 630 O O . LEU A 1 91 ? -10.088 4.778 4.049 1.00 93.81 91 LEU A O 1
ATOM 634 N N . PRO A 1 92 ? -8.722 3.030 3.619 1.00 93.25 92 PRO A N 1
ATOM 635 C CA . PRO A 1 92 ? -8.534 3.379 2.220 1.00 93.25 92 PRO A CA 1
ATOM 636 C C . PRO A 1 92 ? -9.831 3.155 1.427 1.00 93.25 92 PRO A C 1
ATOM 638 O O . PRO A 1 92 ? -10.638 2.282 1.742 1.00 93.25 92 PRO A O 1
ATOM 641 N N . ASN A 1 93 ? -10.005 3.922 0.352 1.00 94.00 93 ASN A N 1
ATOM 642 C CA . ASN A 1 93 ? -11.059 3.695 -0.638 1.00 94.00 93 ASN A CA 1
ATOM 643 C C . ASN A 1 93 ? -10.537 2.632 -1.599 1.00 94.00 93 ASN A C 1
ATOM 645 O O . ASN A 1 93 ? -9.816 2.964 -2.534 1.00 94.00 93 ASN A O 1
ATOM 649 N N . LEU A 1 94 ? -10.813 1.364 -1.320 1.00 95.75 94 LEU A N 1
ATOM 650 C CA . LEU A 1 94 ? -10.461 0.276 -2.223 1.00 95.75 94 LEU A CA 1
ATOM 651 C C . LEU A 1 94 ? -11.604 0.034 -3.198 1.00 95.75 94 LEU A C 1
ATOM 653 O O . LEU A 1 94 ? -12.760 -0.074 -2.791 1.00 95.75 94 LEU A O 1
ATOM 657 N N . LEU A 1 95 ? -11.259 -0.063 -4.475 1.00 96.62 95 LEU A N 1
ATOM 658 C CA . LEU A 1 95 ? -12.175 -0.400 -5.551 1.00 96.62 95 LEU A CA 1
ATOM 659 C C . LEU A 1 95 ? -11.792 -1.752 -6.137 1.00 96.62 95 LEU A C 1
ATOM 66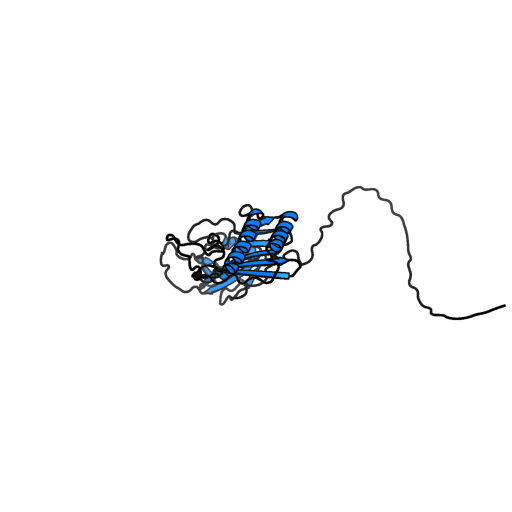1 O O . LEU A 1 95 ? -10.608 -2.078 -6.215 1.00 96.62 95 LEU A O 1
ATOM 665 N N . VAL A 1 96 ? -12.792 -2.507 -6.573 1.00 96.81 96 VAL A N 1
ATOM 666 C CA . VAL A 1 96 ? -12.638 -3.755 -7.313 1.00 96.81 96 VAL A CA 1
ATOM 667 C C . VAL A 1 96 ? -13.247 -3.611 -8.703 1.00 96.81 96 VAL A C 1
ATOM 669 O O . VAL A 1 96 ? -14.317 -3.025 -8.879 1.00 96.81 96 VAL A O 1
ATOM 672 N N . GLY A 1 97 ? -12.545 -4.137 -9.695 1.00 95.44 97 GLY A N 1
ATOM 673 C CA . GLY A 1 97 ? -13.017 -4.277 -11.063 1.00 95.44 97 GLY A CA 1
ATOM 674 C C . GLY A 1 97 ? -12.548 -5.596 -11.659 1.00 95.44 97 GLY A C 1
ATOM 675 O O . GLY A 1 97 ? -11.889 -6.394 -10.989 1.00 95.44 97 GLY A O 1
ATOM 676 N N . ASP A 1 98 ? -12.856 -5.785 -12.935 1.00 94.81 98 ASP A N 1
ATOM 677 C CA . ASP A 1 98 ? -12.505 -6.982 -13.687 1.00 94.81 98 ASP A CA 1
ATOM 678 C C . ASP A 1 98 ? -11.817 -6.594 -14.997 1.00 94.81 98 ASP A C 1
ATOM 680 O O . ASP A 1 98 ? -12.218 -5.641 -15.670 1.00 94.81 98 ASP A O 1
ATOM 684 N N . LEU A 1 99 ? -10.797 -7.364 -15.352 1.00 95.81 99 LEU A N 1
ATOM 685 C CA . LEU A 1 99 ? -10.140 -7.381 -16.649 1.00 95.81 99 LEU A CA 1
ATOM 686 C C . LEU A 1 99 ? -10.596 -8.615 -17.423 1.00 95.81 99 LEU A C 1
ATOM 688 O O . LEU A 1 99 ? -10.893 -9.667 -16.856 1.00 95.81 99 LEU A O 1
ATOM 692 N N . THR A 1 100 ? -10.628 -8.497 -18.741 1.00 96.19 100 THR A N 1
ATOM 693 C CA . THR A 1 100 ? -10.779 -9.645 -19.635 1.00 96.19 100 THR A CA 1
ATOM 694 C C . THR A 1 100 ? -9.487 -10.461 -19.705 1.00 96.19 100 THR A C 1
ATOM 696 O O . THR A 1 100 ? -8.397 -9.930 -19.494 1.00 96.19 100 THR A O 1
ATOM 699 N N . ASP A 1 101 ? -9.590 -11.740 -20.078 1.00 95.81 101 ASP A N 1
ATOM 700 C CA . ASP A 1 101 ? -8.416 -12.600 -20.301 1.00 95.81 101 ASP A CA 1
ATOM 701 C C . ASP A 1 101 ? -7.422 -11.966 -21.302 1.00 95.81 101 ASP A C 1
ATOM 703 O O . ASP A 1 101 ? -6.215 -12.002 -21.081 1.00 95.81 101 ASP A O 1
ATOM 707 N N . ASP A 1 102 ? -7.923 -11.314 -22.361 1.00 96.88 102 ASP A N 1
ATOM 708 C CA . ASP A 1 102 ? -7.092 -10.627 -23.364 1.00 96.88 102 ASP A CA 1
ATOM 709 C C . ASP A 1 102 ? -6.310 -9.438 -22.760 1.00 96.88 102 ASP A C 1
ATOM 711 O O . ASP A 1 102 ? -5.177 -9.165 -23.160 1.00 96.88 102 ASP A O 1
ATOM 715 N N . GLU A 1 103 ? -6.899 -8.715 -21.802 1.00 97.19 103 GLU A N 1
ATOM 716 C CA . GLU A 1 103 ? -6.254 -7.597 -21.096 1.00 97.19 103 GLU A CA 1
ATOM 717 C C . GLU A 1 103 ? -5.205 -8.093 -20.097 1.00 97.19 103 GLU A C 1
ATOM 719 O O . GLU A 1 103 ? -4.121 -7.515 -19.998 1.00 97.19 103 GLU A O 1
ATOM 724 N N . VAL A 1 104 ? -5.488 -9.198 -19.405 1.00 96.94 104 VAL A N 1
ATOM 725 C CA . VAL A 1 104 ? -4.517 -9.883 -18.543 1.00 96.94 104 VAL A CA 1
ATOM 726 C C . VAL A 1 104 ? -3.317 -10.366 -19.365 1.00 96.94 104 VAL A C 1
ATOM 728 O O . VAL A 1 104 ? -2.168 -10.077 -19.018 1.00 96.94 104 VAL A O 1
ATOM 731 N N . ASP A 1 105 ? -3.567 -11.027 -20.497 1.00 96.12 105 ASP A N 1
ATOM 732 C CA . ASP A 1 105 ? -2.525 -11.483 -21.420 1.00 96.12 105 ASP A CA 1
ATOM 733 C C . ASP A 1 105 ? -1.700 -10.310 -21.974 1.00 96.12 105 ASP A C 1
ATOM 735 O O . ASP A 1 105 ? -0.481 -10.432 -22.137 1.00 96.12 105 ASP A O 1
ATOM 739 N N . ALA A 1 106 ? -2.329 -9.156 -22.222 1.00 96.88 106 ALA A N 1
ATOM 740 C CA . ALA A 1 106 ? -1.635 -7.946 -22.653 1.00 96.88 106 ALA A CA 1
ATOM 741 C C . ALA A 1 106 ? -0.660 -7.422 -21.585 1.00 96.88 106 ALA A C 1
ATOM 743 O O . ALA A 1 106 ? 0.465 -7.061 -21.930 1.00 96.88 106 ALA A O 1
ATOM 744 N N . ILE A 1 107 ? -1.034 -7.448 -20.299 1.00 97.94 107 ILE A N 1
ATOM 745 C CA . ILE A 1 107 ? -0.139 -7.067 -19.192 1.00 97.94 107 ILE A CA 1
ATOM 746 C C . ILE A 1 107 ? 1.075 -8.005 -19.132 1.00 97.94 107 ILE A C 1
ATOM 748 O O . ILE A 1 107 ? 2.215 -7.547 -19.015 1.00 97.94 107 ILE A O 1
ATOM 752 N N . VAL A 1 108 ? 0.863 -9.319 -19.258 1.00 97.69 108 VAL A N 1
ATOM 753 C CA . VAL A 1 108 ? 1.959 -10.305 -19.258 1.00 97.69 108 VAL A CA 1
ATOM 754 C C . VAL A 1 108 ? 2.873 -10.127 -20.468 1.00 97.69 108 VAL A C 1
ATOM 756 O O . VAL A 1 108 ? 4.099 -10.217 -20.341 1.00 97.69 108 VAL A O 1
ATOM 759 N N . ALA A 1 109 ? 2.299 -9.871 -21.645 1.00 97.69 109 ALA A N 1
ATOM 760 C CA . ALA A 1 109 ? 3.057 -9.599 -22.859 1.00 97.69 109 ALA A CA 1
ATOM 761 C C . ALA A 1 109 ? 3.906 -8.328 -22.714 1.00 97.69 109 ALA A C 1
ATOM 763 O O . ALA A 1 109 ? 5.105 -8.382 -22.983 1.00 97.69 109 ALA A O 1
ATOM 764 N N . ALA A 1 110 ? 3.331 -7.238 -22.199 1.00 98.19 110 ALA A N 1
ATOM 765 C CA . ALA A 1 110 ? 4.045 -5.990 -21.938 1.00 98.19 110 ALA A CA 1
ATOM 766 C C . ALA A 1 110 ? 5.208 -6.193 -20.954 1.00 98.19 110 ALA A C 1
ATOM 768 O O . ALA A 1 110 ? 6.335 -5.783 -21.227 1.00 98.19 110 ALA A O 1
ATOM 769 N N . ALA A 1 111 ? 4.983 -6.916 -19.850 1.00 98.31 111 ALA A N 1
ATOM 770 C CA . ALA A 1 111 ? 6.038 -7.235 -18.887 1.00 98.31 111 ALA A CA 1
ATOM 771 C C . ALA A 1 111 ? 7.178 -8.053 -19.521 1.00 98.31 111 ALA A C 1
ATOM 773 O O . ALA A 1 111 ? 8.357 -7.834 -19.227 1.00 98.31 111 ALA A O 1
ATOM 774 N N . ARG A 1 112 ? 6.842 -9.000 -20.405 1.00 98.31 112 ARG A N 1
ATOM 775 C CA . ARG A 1 112 ? 7.818 -9.823 -21.128 1.00 98.31 112 ARG A CA 1
ATOM 776 C C . ARG A 1 112 ? 8.625 -9.002 -22.129 1.00 98.31 112 ARG A C 1
ATOM 778 O O . ARG A 1 112 ? 9.846 -9.144 -22.162 1.00 98.31 112 ARG A O 1
ATOM 785 N N . ASP A 1 113 ? 7.960 -8.166 -22.917 1.00 98.00 113 ASP A N 1
ATOM 786 C CA . ASP A 1 113 ? 8.589 -7.325 -23.936 1.00 98.00 113 ASP A CA 1
ATOM 787 C C . ASP A 1 113 ? 9.485 -6.249 -23.302 1.00 98.00 113 ASP A C 1
ATOM 789 O O . ASP A 1 113 ? 10.574 -5.978 -23.810 1.00 98.00 113 ASP A O 1
ATOM 793 N N . ALA A 1 114 ? 9.093 -5.731 -22.133 1.00 97.88 114 ALA A N 1
ATOM 794 C CA . ALA A 1 114 ? 9.895 -4.836 -21.299 1.00 97.88 114 ALA A CA 1
ATOM 795 C C . ALA A 1 114 ? 11.060 -5.541 -20.569 1.00 97.88 114 ALA A C 1
ATOM 797 O O . ALA A 1 114 ? 11.879 -4.888 -19.924 1.00 97.88 114 ALA A O 1
ATOM 798 N N . GLY A 1 115 ? 11.157 -6.874 -20.641 1.00 98.12 115 GLY A N 1
ATOM 799 C CA . GLY A 1 115 ? 12.207 -7.644 -19.970 1.00 98.12 115 GLY A CA 1
ATOM 800 C C . GLY A 1 115 ? 12.070 -7.710 -18.444 1.00 98.12 115 GLY A C 1
ATOM 801 O O . GLY A 1 115 ? 13.041 -8.029 -17.764 1.00 98.12 115 GLY A O 1
ATOM 802 N N . LEU A 1 116 ? 10.880 -7.436 -17.899 1.00 98.44 116 LEU A N 1
ATOM 803 C CA . LEU A 1 116 ? 10.616 -7.409 -16.455 1.00 98.44 116 LEU A CA 1
ATOM 804 C C . LEU A 1 116 ? 10.409 -8.806 -15.849 1.00 98.44 116 LEU A C 1
ATOM 806 O O . LEU A 1 116 ? 10.434 -8.957 -14.631 1.00 98.44 116 LEU A O 1
ATOM 810 N N . LEU A 1 117 ? 10.259 -9.844 -16.674 1.00 98.00 117 LEU A N 1
ATOM 811 C CA . LEU A 1 117 ? 10.208 -11.249 -16.238 1.00 98.00 117 LEU A CA 1
ATOM 812 C C . LEU A 1 117 ? 11.620 -11.857 -16.133 1.00 98.00 117 LEU A C 1
ATOM 814 O O . LEU A 1 117 ? 11.908 -12.927 -16.673 1.00 98.00 117 LEU A O 1
ATOM 818 N N . ALA A 1 118 ? 12.533 -11.117 -15.507 1.00 96.25 118 ALA A N 1
ATOM 819 C CA . ALA A 1 118 ? 13.936 -11.471 -15.325 1.00 96.25 118 ALA A CA 1
ATOM 820 C C . ALA A 1 118 ? 14.490 -10.856 -14.027 1.00 96.25 118 ALA A C 1
ATOM 822 O O . ALA A 1 118 ? 13.781 -10.157 -13.303 1.00 96.25 118 ALA A O 1
ATOM 823 N N . GLU A 1 119 ? 15.765 -11.122 -13.724 1.00 96.94 119 GLU A N 1
ATOM 824 C CA . GLU A 1 119 ? 16.466 -10.440 -12.630 1.00 96.94 119 GLU A CA 1
ATOM 825 C C . GLU A 1 119 ? 16.398 -8.919 -12.827 1.00 96.94 119 GLU A C 1
ATOM 827 O O . GLU A 1 119 ? 16.704 -8.414 -13.911 1.00 96.94 119 GLU A O 1
ATOM 832 N N . ALA A 1 120 ? 15.982 -8.204 -11.780 1.00 97.50 120 ALA A N 1
ATOM 833 C CA . ALA A 1 120 ? 15.822 -6.760 -11.828 1.00 97.50 120 ALA A CA 1
ATOM 834 C C . ALA A 1 120 ? 17.160 -6.064 -12.137 1.00 97.50 120 ALA A C 1
ATOM 836 O O . ALA A 1 120 ? 18.186 -6.410 -11.536 1.00 97.50 120 ALA A O 1
ATOM 837 N N . PRO A 1 121 ? 17.175 -5.070 -13.044 1.00 97.19 121 PRO A N 1
ATOM 838 C CA . PRO A 1 121 ? 18.361 -4.257 -13.255 1.00 97.19 121 PRO A CA 1
ATOM 839 C C . PRO A 1 121 ? 18.651 -3.401 -12.013 1.00 97.19 121 PRO A C 1
ATOM 841 O O . PRO A 1 121 ? 17.805 -3.202 -11.139 1.00 97.19 121 PRO A O 1
ATOM 844 N N . ASP A 1 122 ? 19.856 -2.839 -11.952 1.00 97.12 122 ASP A N 1
ATOM 845 C CA . ASP A 1 122 ? 20.135 -1.776 -10.992 1.00 97.12 122 ASP A CA 1
ATOM 846 C C . ASP A 1 122 ? 19.372 -0.510 -11.408 1.00 97.12 122 ASP A C 1
ATOM 848 O O . ASP A 1 122 ? 19.657 0.080 -12.448 1.00 97.12 122 ASP A O 1
ATOM 852 N N . TYR A 1 123 ? 18.403 -0.095 -10.592 1.00 96.06 123 TYR A N 1
ATOM 853 C CA . TYR A 1 123 ? 17.629 1.135 -10.792 1.00 96.06 123 TYR A CA 1
ATOM 854 C C . TYR A 1 123 ? 18.306 2.388 -10.219 1.00 96.06 123 TYR A C 1
ATOM 856 O O . TYR A 1 123 ? 17.764 3.495 -10.340 1.00 96.06 123 TYR A O 1
ATOM 864 N N . GLY A 1 124 ? 19.466 2.229 -9.578 1.00 93.88 124 GLY A N 1
ATOM 865 C CA . GLY A 1 124 ? 20.190 3.295 -8.903 1.00 93.88 124 GLY A CA 1
ATOM 866 C C . GLY A 1 124 ? 19.485 3.826 -7.654 1.00 93.88 124 GLY A C 1
ATOM 867 O O . GLY A 1 124 ? 18.395 3.395 -7.268 1.00 93.88 124 GLY A O 1
ATOM 868 N N . GLN A 1 125 ? 20.140 4.783 -6.997 1.00 92.19 125 GLN A N 1
ATOM 869 C CA . GLN A 1 125 ? 19.621 5.497 -5.829 1.00 92.19 125 GLN A CA 1
ATOM 870 C C . GLN A 1 125 ? 19.898 6.994 -6.010 1.00 92.19 125 GLN A C 1
ATOM 872 O O . GLN A 1 125 ? 21.014 7.442 -5.726 1.00 92.19 125 GLN A O 1
ATOM 877 N N . PRO A 1 126 ? 18.923 7.768 -6.523 1.00 90.88 126 PRO A N 1
ATOM 878 C CA . PRO A 1 126 ? 19.103 9.202 -6.693 1.00 90.88 126 PRO A CA 1
ATOM 879 C C . PRO A 1 126 ? 19.246 9.894 -5.323 1.00 90.88 126 PRO A C 1
ATOM 881 O O . PRO A 1 126 ? 18.721 9.400 -4.324 1.00 90.88 126 PRO A O 1
ATOM 884 N N . PRO A 1 127 ? 19.932 11.049 -5.235 1.00 88.88 127 PRO A N 1
ATOM 885 C CA . PRO A 1 127 ? 20.192 11.752 -3.980 1.00 88.88 127 PRO A CA 1
ATOM 886 C C . PRO A 1 127 ? 18.970 12.568 -3.518 1.00 88.88 127 PRO A C 1
ATOM 888 O O . PRO A 1 127 ? 19.069 13.768 -3.257 1.00 88.88 127 PRO A O 1
ATOM 891 N N . VAL A 1 128 ? 17.807 11.924 -3.438 1.00 87.56 128 VAL A N 1
ATOM 892 C CA . VAL A 1 128 ? 16.546 12.506 -2.967 1.00 87.56 128 VAL A CA 1
ATOM 893 C C . VAL A 1 128 ? 16.193 11.937 -1.599 1.00 87.56 128 VAL A C 1
ATOM 895 O O . VAL A 1 128 ? 16.409 10.761 -1.321 1.00 87.56 128 VAL A O 1
ATOM 898 N N . ALA A 1 129 ? 15.686 12.795 -0.719 1.00 89.62 129 ALA A N 1
ATOM 899 C CA . ALA A 1 129 ? 15.266 12.404 0.620 1.00 89.62 129 ALA A CA 1
ATOM 900 C C . ALA A 1 129 ? 13.748 12.246 0.671 1.00 89.62 129 ALA A C 1
ATOM 902 O O . ALA A 1 129 ? 13.027 12.980 -0.001 1.00 89.62 129 ALA A O 1
ATOM 903 N N . ASP A 1 130 ? 13.293 11.315 1.508 1.00 89.50 130 ASP A N 1
ATOM 904 C CA . ASP A 1 130 ? 11.887 11.147 1.884 1.00 89.50 130 ASP A CA 1
ATOM 905 C C . ASP A 1 130 ? 10.924 10.853 0.718 1.00 89.50 130 ASP A C 1
ATOM 907 O O . ASP A 1 130 ? 9.721 11.072 0.831 1.00 89.50 130 ASP A O 1
ATOM 911 N N . VAL A 1 131 ? 11.439 10.314 -0.391 1.00 92.12 131 VAL A N 1
ATOM 912 C CA . VAL A 1 131 ? 10.628 9.836 -1.518 1.00 92.12 131 VAL A CA 1
ATOM 913 C C . VAL A 1 131 ? 10.465 8.320 -1.401 1.00 92.12 131 VAL A C 1
ATOM 915 O O . VAL A 1 131 ? 11.464 7.631 -1.161 1.00 92.12 131 VAL A O 1
ATOM 918 N N . PRO A 1 132 ? 9.246 7.775 -1.566 1.00 92.50 132 PRO A N 1
ATOM 919 C CA . PRO A 1 132 ? 9.026 6.342 -1.455 1.00 92.50 132 PRO A CA 1
ATOM 920 C C . PRO A 1 132 ? 9.747 5.557 -2.556 1.00 92.50 132 PRO A C 1
ATOM 922 O O . PRO A 1 132 ? 10.092 6.065 -3.629 1.00 92.50 132 PRO A O 1
ATOM 925 N N . THR A 1 133 ? 9.935 4.274 -2.280 1.00 94.94 133 THR A N 1
ATOM 926 C CA . THR A 1 133 ? 10.307 3.277 -3.280 1.00 94.94 133 THR A CA 1
ATOM 927 C C . THR A 1 133 ? 9.050 2.684 -3.891 1.00 94.94 133 THR A C 1
ATOM 929 O O . THR A 1 133 ? 8.157 2.254 -3.161 1.00 94.94 133 THR A O 1
ATOM 932 N N . THR A 1 134 ? 8.994 2.647 -5.223 1.00 96.81 134 THR A N 1
ATOM 933 C CA . THR A 1 134 ? 7.972 1.898 -5.958 1.00 96.81 134 THR A CA 1
ATOM 934 C C . THR A 1 134 ? 8.456 0.464 -6.126 1.00 96.81 134 THR A C 1
ATOM 936 O O . THR A 1 134 ? 9.520 0.228 -6.703 1.00 96.81 134 THR A O 1
ATOM 939 N N . TYR A 1 135 ? 7.675 -0.475 -5.607 1.00 97.50 135 TYR A N 1
ATOM 940 C CA . TYR A 1 135 ? 7.839 -1.912 -5.757 1.00 97.50 135 TYR A CA 1
ATOM 941 C C . TYR A 1 135 ? 6.838 -2.410 -6.795 1.00 97.50 135 TYR A C 1
ATOM 943 O O . TYR A 1 135 ? 5.636 -2.180 -6.653 1.00 97.50 135 TYR A O 1
ATOM 951 N N . VAL A 1 136 ? 7.338 -3.089 -7.822 1.00 98.44 136 VAL A N 1
ATOM 952 C CA . VAL A 1 136 ? 6.544 -3.769 -8.845 1.00 98.44 136 VAL A CA 1
ATOM 953 C C . VAL A 1 136 ? 6.861 -5.253 -8.755 1.00 98.44 136 VAL A C 1
ATOM 955 O O . VAL A 1 136 ? 7.971 -5.674 -9.081 1.00 98.44 136 VAL A O 1
ATOM 958 N N . THR A 1 137 ? 5.896 -6.031 -8.281 1.00 98.25 137 THR A N 1
ATOM 959 C CA . THR A 1 137 ? 6.008 -7.486 -8.165 1.00 98.25 137 THR A CA 1
ATOM 960 C C . THR A 1 137 ? 5.173 -8.128 -9.258 1.00 98.25 137 THR A C 1
ATOM 962 O O . THR A 1 137 ? 3.969 -7.898 -9.321 1.00 98.25 137 THR A O 1
ATOM 965 N N . LEU A 1 138 ? 5.807 -8.934 -10.102 1.00 98.38 138 LEU A N 1
ATOM 966 C CA . LEU A 1 138 ? 5.170 -9.737 -11.141 1.00 98.38 138 LEU A CA 1
ATOM 967 C C . LEU A 1 138 ? 5.278 -11.208 -10.752 1.00 98.38 138 LEU A C 1
ATOM 969 O O . LEU A 1 138 ? 6.382 -11.672 -10.476 1.00 98.38 138 LEU A O 1
ATOM 973 N N . THR A 1 139 ? 4.172 -11.943 -10.764 1.00 97.25 139 THR A N 1
ATOM 974 C CA . THR A 1 139 ? 4.175 -13.398 -10.573 1.00 97.25 139 THR A CA 1
ATOM 975 C C . THR A 1 139 ? 3.587 -14.052 -11.810 1.00 97.25 139 THR A C 1
ATOM 977 O O . THR A 1 139 ? 2.393 -13.943 -12.049 1.00 97.25 139 THR A O 1
ATOM 980 N N . VAL A 1 140 ? 4.420 -14.708 -12.616 1.00 94.94 140 VAL A N 1
ATOM 981 C CA . VAL A 1 140 ? 4.012 -15.337 -13.881 1.00 94.94 140 VAL A CA 1
ATOM 982 C C . VAL A 1 140 ? 4.541 -16.763 -13.902 1.00 94.94 140 VAL A C 1
ATOM 984 O O . VAL A 1 140 ? 5.706 -16.991 -13.588 1.00 94.94 140 VAL A O 1
ATOM 987 N N . ASP A 1 141 ? 3.691 -17.734 -14.244 1.00 90.94 141 ASP A N 1
ATOM 988 C CA . ASP A 1 141 ? 4.045 -19.163 -14.298 1.00 90.94 141 ASP A CA 1
ATOM 989 C C . ASP A 1 141 ? 4.631 -19.715 -12.972 1.00 90.94 141 ASP A C 1
ATOM 991 O O . ASP A 1 141 ? 5.398 -20.681 -12.954 1.00 90.94 141 ASP A O 1
ATOM 995 N N . GLY A 1 142 ? 4.260 -19.108 -11.838 1.00 89.38 142 GLY A N 1
ATOM 996 C CA . GLY A 1 142 ? 4.771 -19.450 -10.505 1.00 89.38 142 GLY A CA 1
ATOM 997 C C . GLY A 1 142 ? 6.163 -18.891 -10.179 1.00 89.38 142 GLY A C 1
ATOM 998 O O . GLY A 1 142 ? 6.695 -19.185 -9.107 1.00 89.38 142 GLY A O 1
ATOM 999 N N . GLU A 1 143 ? 6.753 -18.086 -11.066 1.00 95.19 143 GLU A N 1
ATOM 1000 C CA . GLU A 1 143 ? 7.988 -17.337 -10.825 1.00 95.19 143 GLU A CA 1
ATOM 1001 C C . GLU A 1 143 ? 7.661 -15.894 -10.427 1.00 95.19 143 GLU A C 1
ATOM 1003 O O . GLU A 1 143 ? 6.803 -15.262 -11.038 1.00 95.19 143 GLU A O 1
ATOM 1008 N N . SER A 1 144 ? 8.347 -15.370 -9.405 1.00 96.19 144 SER A N 1
ATOM 1009 C CA . SER A 1 144 ? 8.143 -14.004 -8.908 1.00 96.19 144 SER A CA 1
ATOM 1010 C C . SER A 1 144 ? 9.348 -13.115 -9.218 1.00 96.19 144 SER A C 1
ATOM 1012 O O . SER A 1 144 ? 10.490 -13.473 -8.914 1.00 96.19 144 SER A O 1
ATOM 1014 N N . TYR A 1 145 ? 9.081 -11.949 -9.801 1.00 98.12 145 TYR A N 1
ATOM 1015 C CA . TYR A 1 145 ? 10.054 -10.937 -10.199 1.00 98.12 145 TYR A CA 1
ATOM 1016 C C . TYR A 1 145 ? 9.728 -9.628 -9.484 1.00 98.12 145 TYR A C 1
ATOM 1018 O O . TYR A 1 145 ? 8.621 -9.107 -9.612 1.00 98.12 145 TYR A O 1
ATOM 1026 N N . VAL A 1 146 ? 10.687 -9.096 -8.725 1.00 98.12 146 VAL A N 1
ATOM 1027 C CA . VAL A 1 146 ? 10.500 -7.880 -7.922 1.00 98.12 146 VAL A CA 1
ATOM 1028 C C . VAL A 1 146 ? 11.419 -6.784 -8.435 1.00 98.12 146 VAL A C 1
ATOM 1030 O O . VAL A 1 146 ? 12.641 -6.918 -8.381 1.00 98.12 146 VAL A O 1
ATOM 1033 N N . HIS A 1 147 ? 10.823 -5.676 -8.863 1.00 98.38 147 HIS A N 1
ATOM 1034 C CA . HIS A 1 147 ? 11.519 -4.459 -9.271 1.00 98.38 147 HIS A CA 1
ATOM 1035 C C . HIS A 1 147 ? 11.297 -3.379 -8.221 1.00 98.38 147 HIS A C 1
ATOM 1037 O O . HIS A 1 147 ? 10.161 -3.107 -7.842 1.00 98.38 147 HIS A O 1
ATOM 1043 N N . ALA A 1 148 ? 12.376 -2.768 -7.734 1.00 97.69 148 ALA A N 1
ATOM 1044 C CA . ALA A 1 148 ? 12.319 -1.763 -6.678 1.00 97.69 148 ALA A CA 1
ATOM 1045 C C . ALA A 1 148 ? 13.128 -0.529 -7.081 1.00 97.69 148 ALA A C 1
ATOM 1047 O O . ALA A 1 148 ? 14.358 -0.571 -7.144 1.00 97.69 148 ALA A O 1
ATOM 1048 N N . ALA A 1 149 ? 12.437 0.580 -7.330 1.00 96.81 149 ALA A N 1
ATOM 1049 C CA . ALA A 1 149 ? 13.053 1.832 -7.750 1.00 96.81 149 ALA A CA 1
ATOM 1050 C C . ALA A 1 149 ? 12.660 2.966 -6.797 1.00 96.81 149 ALA A C 1
ATOM 1052 O O . ALA A 1 149 ? 11.499 3.378 -6.726 1.00 96.81 149 ALA A O 1
ATOM 1053 N N . ASN A 1 150 ? 13.640 3.485 -6.048 1.00 95.00 150 ASN A N 1
ATOM 1054 C CA . ASN A 1 150 ? 13.429 4.670 -5.218 1.00 95.00 150 ASN A CA 1
ATOM 1055 C C . ASN A 1 150 ? 13.145 5.881 -6.106 1.00 95.00 150 ASN A C 1
ATOM 1057 O O . ASN A 1 150 ? 13.866 6.086 -7.087 1.00 95.00 150 ASN A O 1
ATOM 1061 N N . ALA A 1 151 ? 12.119 6.662 -5.762 1.00 93.38 151 ALA A N 1
ATOM 1062 C CA . ALA A 1 151 ? 11.739 7.868 -6.489 1.00 93.38 151 ALA A CA 1
ATOM 1063 C C . ALA A 1 151 ? 11.454 7.631 -7.981 1.00 93.38 151 ALA A C 1
ATOM 1065 O O . ALA A 1 151 ? 11.865 8.434 -8.816 1.00 93.38 151 ALA A O 1
ATOM 1066 N N . LEU A 1 152 ? 10.819 6.504 -8.329 1.00 93.25 152 LEU A N 1
ATOM 1067 C CA . LEU A 1 152 ? 10.598 6.087 -9.723 1.00 93.25 152 LEU A CA 1
ATOM 1068 C C . LEU A 1 152 ? 9.932 7.173 -10.580 1.00 93.25 152 LEU A C 1
ATOM 1070 O O . LEU A 1 152 ? 10.387 7.421 -11.694 1.00 93.25 152 LEU A O 1
ATOM 1074 N N . ASP A 1 153 ? 8.923 7.841 -10.019 1.00 85.50 153 ASP A N 1
ATOM 1075 C CA . ASP A 1 153 ? 8.134 8.884 -10.689 1.00 85.50 153 ASP A CA 1
ATOM 1076 C C . ASP A 1 153 ? 8.926 10.203 -10.846 1.00 85.50 153 ASP A C 1
ATOM 1078 O O . ASP A 1 153 ? 8.491 11.145 -11.507 1.00 85.50 153 ASP A O 1
ATOM 1082 N N . MET A 1 154 ? 10.113 10.291 -10.236 1.00 81.94 154 MET A N 1
ATOM 1083 C CA . MET A 1 154 ? 11.039 11.399 -10.427 1.00 81.94 154 MET A CA 1
ATOM 1084 C C . MET A 1 154 ? 12.016 11.082 -11.558 1.00 81.94 154 MET A C 1
ATOM 1086 O O . MET A 1 154 ? 12.479 9.953 -11.717 1.00 81.94 154 MET A O 1
ATOM 1090 N N . PHE A 1 155 ? 12.398 12.122 -12.299 1.00 75.62 155 PHE A N 1
ATOM 1091 C CA . PHE A 1 155 ? 13.395 12.057 -13.375 1.00 75.62 155 PHE A CA 1
ATOM 1092 C C . PHE A 1 155 ? 12.954 11.298 -14.640 1.00 75.62 155 PHE A C 1
ATOM 1094 O O . PHE A 1 155 ? 13.777 11.099 -15.528 1.00 75.62 155 PHE A O 1
ATOM 1101 N N . VAL A 1 156 ? 11.666 10.958 -14.778 1.00 67.62 156 VAL A N 1
ATOM 1102 C CA . VAL A 1 156 ? 11.099 10.338 -15.994 1.00 67.62 156 VAL A CA 1
ATOM 1103 C C . VAL A 1 156 ? 11.330 11.179 -17.256 1.00 67.62 156 VAL A C 1
ATOM 1105 O O . VAL A 1 156 ? 11.670 10.644 -18.307 1.00 67.62 156 VAL A O 1
ATOM 1108 N N . ASP A 1 157 ? 11.274 12.507 -17.122 1.00 65.94 157 ASP A N 1
ATOM 1109 C CA . ASP A 1 157 ? 11.501 13.461 -18.216 1.00 65.94 157 ASP A CA 1
ATOM 1110 C C . ASP A 1 157 ? 12.970 13.893 -18.366 1.00 65.94 157 ASP A C 1
ATOM 1112 O O . ASP A 1 157 ? 13.298 14.691 -19.247 1.00 65.94 157 ASP A O 1
ATOM 1116 N N . ALA A 1 158 ? 13.878 13.403 -17.512 1.00 63.97 158 ALA A N 1
ATOM 1117 C CA . ALA A 1 158 ? 15.294 13.764 -17.604 1.00 63.97 158 ALA A CA 1
ATOM 1118 C C . ALA A 1 158 ? 15.942 13.209 -18.889 1.00 63.97 158 ALA A C 1
ATOM 1120 O O . ALA A 1 158 ? 16.955 13.735 -19.355 1.00 63.97 158 ALA A O 1
ATOM 1121 N N . GLY A 1 159 ? 15.343 12.174 -19.490 1.00 62.78 159 GLY A N 1
ATOM 1122 C CA . GLY A 1 159 ? 15.924 11.434 -20.606 1.00 62.78 159 GLY A CA 1
ATOM 1123 C C . GLY A 1 159 ? 17.207 10.696 -20.205 1.00 62.78 159 GLY A C 1
ATOM 1124 O O . GLY A 1 159 ? 17.746 10.881 -19.116 1.00 62.78 159 GLY A O 1
ATOM 1125 N N . VAL A 1 160 ? 17.735 9.864 -21.105 1.00 60.88 160 VAL A N 1
ATOM 1126 C CA . VAL A 1 160 ? 18.936 9.039 -20.838 1.00 60.88 160 VAL A CA 1
ATOM 1127 C C . VAL A 1 160 ? 20.219 9.852 -20.606 1.00 60.88 160 VAL A C 1
ATOM 1129 O O . VAL A 1 160 ? 21.186 9.335 -20.055 1.00 60.88 160 VAL A O 1
ATOM 1132 N N . ASP A 1 161 ? 20.219 11.134 -20.984 1.00 62.97 161 ASP A N 1
ATOM 1133 C CA . ASP A 1 161 ? 21.344 12.056 -20.784 1.00 62.97 161 ASP A CA 1
ATOM 1134 C C . ASP A 1 161 ? 21.303 12.774 -19.414 1.00 62.97 161 ASP A C 1
ATOM 1136 O O . ASP A 1 161 ? 22.177 13.591 -19.123 1.00 62.97 161 ASP A O 1
ATOM 1140 N N . GLY A 1 162 ? 20.299 12.492 -18.570 1.00 63.66 162 GLY A N 1
ATOM 1141 C CA . GLY A 1 162 ? 20.171 13.042 -17.213 1.00 63.66 162 GLY A CA 1
ATOM 1142 C C . GLY A 1 162 ? 19.665 14.487 -17.134 1.00 63.66 162 GLY A C 1
ATOM 1143 O O . GLY A 1 162 ? 19.668 15.090 -16.062 1.00 63.66 162 GLY A O 1
ATOM 1144 N N . GLY A 1 163 ? 19.192 15.035 -18.253 1.00 68.56 163 GLY A N 1
ATOM 1145 C CA . GLY A 1 163 ? 18.617 16.370 -18.348 1.00 68.56 163 GLY A CA 1
ATOM 1146 C C . GLY A 1 163 ? 19.639 17.497 -18.187 1.00 68.56 163 GLY A C 1
ATOM 1147 O O . GLY A 1 163 ? 20.827 17.300 -17.918 1.00 68.56 163 GLY A O 1
ATOM 1148 N N . SER A 1 164 ? 19.162 18.728 -18.355 1.00 65.56 164 SER A N 1
ATOM 1149 C CA . SER A 1 164 ? 19.948 19.929 -18.081 1.00 65.56 164 SER A CA 1
ATOM 1150 C C . SER A 1 164 ? 19.204 20.861 -17.135 1.00 65.56 164 SER A C 1
ATOM 1152 O O . SER A 1 164 ? 17.982 20.973 -17.214 1.00 65.56 164 SER A O 1
ATOM 1154 N N . ASP A 1 165 ? 19.919 21.547 -16.248 1.00 70.19 165 ASP A N 1
ATOM 1155 C CA . ASP A 1 165 ? 19.348 22.629 -15.441 1.00 70.19 165 ASP A CA 1
ATOM 1156 C C . ASP A 1 165 ? 18.895 23.829 -16.303 1.00 70.19 16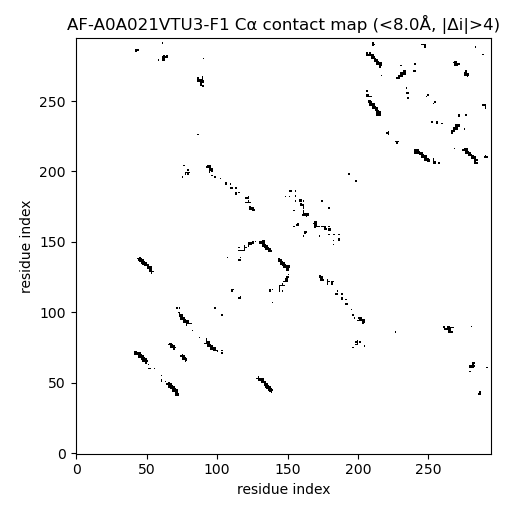5 ASP A C 1
ATOM 1158 O O . ASP A 1 165 ? 19.116 23.878 -17.517 1.00 70.19 165 ASP A O 1
ATOM 1162 N N . GLU A 1 166 ? 18.264 24.833 -15.682 1.00 70.56 166 GLU A N 1
ATOM 1163 C CA . GLU A 1 166 ? 17.812 26.057 -16.373 1.00 70.56 166 GLU A CA 1
ATOM 1164 C C . GLU A 1 166 ? 18.955 26.822 -17.076 1.00 70.56 166 GLU A C 1
ATOM 1166 O O . GLU A 1 166 ? 18.708 27.667 -17.939 1.00 70.56 166 GLU A O 1
ATOM 1171 N N . MET A 1 167 ? 20.213 26.535 -16.726 1.00 74.19 167 MET A N 1
ATOM 1172 C CA . MET A 1 167 ? 21.422 27.122 -17.306 1.00 74.19 167 MET A CA 1
ATOM 1173 C C . MET A 1 167 ? 22.073 26.217 -18.369 1.00 74.19 167 MET A C 1
ATOM 1175 O O . MET A 1 167 ? 23.161 26.534 -18.865 1.00 74.19 167 MET A O 1
ATOM 1179 N N . GLY A 1 168 ? 21.424 25.110 -18.742 1.00 69.06 168 GLY A N 1
ATOM 1180 C CA . GLY A 1 168 ? 21.902 24.158 -19.741 1.00 69.06 168 GLY A CA 1
ATOM 1181 C C . GLY A 1 168 ? 23.091 23.310 -19.282 1.00 69.06 168 GLY A C 1
ATOM 1182 O O . GLY A 1 168 ? 23.797 22.766 -20.131 1.00 69.06 168 GLY A O 1
ATOM 1183 N N . GLN A 1 169 ? 23.369 23.232 -17.976 1.00 63.91 169 GLN A N 1
ATOM 1184 C CA . GLN A 1 169 ? 24.394 22.344 -17.423 1.00 63.91 169 GLN A CA 1
ATOM 1185 C C . GLN A 1 169 ? 23.816 20.945 -17.188 1.00 63.91 169 GLN A C 1
ATOM 1187 O O . GLN A 1 169 ? 22.650 20.855 -16.802 1.00 63.91 169 GLN A O 1
ATOM 1192 N N . PRO A 1 170 ? 24.603 19.867 -17.378 1.00 66.19 170 PRO A N 1
ATOM 1193 C CA . PRO A 1 170 ? 24.171 18.518 -17.030 1.00 66.19 170 PRO A CA 1
ATOM 1194 C C . PRO A 1 170 ? 23.709 18.467 -15.577 1.00 66.19 170 PRO A C 1
ATOM 1196 O O . PRO A 1 170 ? 24.415 18.926 -14.676 1.00 66.19 170 PRO A O 1
ATOM 1199 N N . GLN A 1 171 ? 22.512 17.941 -15.362 1.00 68.94 171 GLN A N 1
ATOM 1200 C CA . GLN A 1 171 ? 21.936 17.846 -14.034 1.00 68.94 171 GLN A CA 1
ATOM 1201 C C . GLN A 1 171 ? 22.557 16.629 -13.326 1.00 68.94 171 GLN A C 1
ATOM 1203 O O . GLN A 1 171 ? 22.475 15.504 -13.814 1.00 68.94 171 GLN A O 1
ATOM 1208 N N . GLU A 1 172 ? 23.226 16.832 -12.186 1.00 71.06 172 GLU A N 1
ATOM 1209 C CA . GLU A 1 172 ? 23.771 15.718 -11.397 1.00 71.06 172 GLU A CA 1
ATOM 1210 C C . GLU A 1 172 ? 22.643 15.024 -10.621 1.00 71.06 172 GLU A C 1
ATOM 1212 O O . GLU A 1 172 ? 22.455 15.235 -9.426 1.00 71.06 172 GLU A O 1
ATOM 1217 N N . ILE A 1 173 ? 21.873 14.189 -11.317 1.00 78.88 173 ILE A N 1
ATOM 1218 C CA . ILE A 1 173 ? 20.755 13.426 -10.73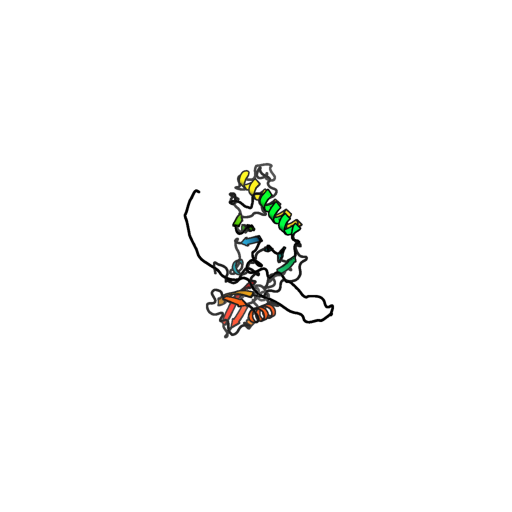9 1.00 78.88 173 ILE A CA 1
ATOM 1219 C C . ILE A 1 173 ? 21.197 12.131 -10.038 1.00 78.88 173 ILE A C 1
ATOM 1221 O O . ILE A 1 173 ? 20.374 11.419 -9.473 1.00 78.88 173 ILE A O 1
ATOM 1225 N N . GLY A 1 174 ? 22.500 11.823 -10.051 1.00 85.44 174 GLY A N 1
ATOM 1226 C CA . GLY A 1 174 ? 23.074 10.660 -9.364 1.00 85.44 174 GLY A CA 1
ATOM 1227 C C . GLY A 1 174 ? 22.702 9.303 -9.969 1.00 85.44 174 GLY A C 1
ATOM 1228 O O . GLY A 1 174 ? 22.795 8.296 -9.273 1.00 85.44 174 GLY A O 1
ATOM 1229 N N . LEU A 1 175 ? 22.298 9.277 -11.242 1.00 89.75 175 LEU A N 1
ATOM 1230 C CA . LEU A 1 175 ? 21.939 8.070 -11.990 1.00 89.75 175 LEU A CA 1
ATOM 1231 C C . LEU A 1 175 ? 22.823 7.924 -13.234 1.00 89.75 175 LEU A C 1
ATOM 1233 O O . LEU A 1 175 ? 23.194 8.923 -13.854 1.00 89.75 175 LEU A O 1
ATOM 1237 N N . THR A 1 176 ? 23.168 6.688 -13.598 1.00 90.69 176 THR A N 1
ATOM 1238 C CA . THR A 1 176 ? 23.841 6.395 -14.874 1.00 90.69 176 THR A CA 1
ATOM 1239 C C . THR A 1 176 ? 22.832 6.369 -16.030 1.00 90.69 176 THR A C 1
ATOM 1241 O O . THR A 1 176 ? 21.637 6.176 -15.788 1.00 90.69 176 THR A O 1
ATOM 1244 N N . PRO A 1 177 ? 23.275 6.519 -17.293 1.00 89.81 177 PRO A N 1
ATOM 1245 C CA . PRO A 1 177 ? 22.390 6.383 -18.452 1.00 89.81 177 PRO A CA 1
ATOM 1246 C C . PRO A 1 177 ? 21.630 5.052 -18.485 1.00 89.81 177 PRO A C 1
ATOM 1248 O O . PRO A 1 177 ? 20.443 5.033 -18.785 1.00 89.81 177 PRO A O 1
ATOM 1251 N N . GLU A 1 178 ? 22.281 3.948 -18.110 1.00 92.00 178 GLU A N 1
ATOM 1252 C CA . GLU A 1 178 ? 21.660 2.619 -18.060 1.00 92.00 178 GLU A CA 1
ATOM 1253 C C . GLU A 1 178 ? 20.581 2.528 -16.969 1.00 92.00 178 GLU A C 1
ATOM 1255 O O . GLU A 1 178 ? 19.529 1.929 -17.184 1.00 92.00 178 GLU A O 1
ATOM 1260 N N . GLN A 1 179 ? 20.812 3.153 -15.808 1.00 94.12 179 GLN A N 1
ATOM 1261 C CA . GLN A 1 179 ? 19.813 3.234 -14.737 1.00 94.12 179 GLN A CA 1
ATOM 1262 C C . GLN A 1 179 ? 18.610 4.081 -15.175 1.00 94.12 179 GLN A C 1
ATOM 1264 O O . GLN A 1 179 ? 17.473 3.734 -14.866 1.00 94.12 179 GLN A O 1
ATOM 1269 N N . LEU A 1 180 ? 18.835 5.173 -15.913 1.00 91.62 180 LEU A N 1
ATOM 1270 C CA . LEU A 1 180 ? 17.755 5.995 -16.469 1.00 91.62 180 LEU A CA 1
ATOM 1271 C C . LEU A 1 180 ? 16.933 5.221 -17.495 1.00 91.62 180 LEU A C 1
ATOM 1273 O O . LEU A 1 180 ? 15.711 5.219 -17.399 1.00 91.62 180 LEU A O 1
ATOM 1277 N N . GLU A 1 181 ? 17.588 4.516 -18.416 1.00 92.19 181 GLU A N 1
ATOM 1278 C CA . GLU A 1 181 ? 16.919 3.664 -19.400 1.00 92.19 181 GLU A CA 1
ATOM 1279 C C . GLU A 1 181 ? 16.057 2.589 -18.718 1.00 92.19 181 GLU A C 1
ATOM 1281 O O . GLU A 1 181 ? 14.875 2.462 -19.032 1.00 92.19 181 GLU A O 1
ATOM 1286 N N . ALA A 1 182 ? 16.591 1.886 -17.713 1.00 95.25 182 ALA A N 1
ATOM 1287 C CA . ALA A 1 182 ? 15.831 0.894 -16.949 1.00 95.25 182 ALA A CA 1
ATOM 1288 C C . ALA A 1 182 ? 14.604 1.498 -16.240 1.00 95.25 182 ALA A C 1
ATOM 1290 O O . ALA A 1 182 ? 13.531 0.892 -16.211 1.00 95.25 182 ALA A O 1
ATOM 1291 N N . ARG A 1 183 ? 14.738 2.706 -15.677 1.00 95.38 183 ARG A N 1
ATOM 1292 C CA . ARG A 1 183 ? 13.627 3.428 -15.034 1.00 95.38 183 ARG A CA 1
ATOM 1293 C C . ARG A 1 183 ? 12.583 3.890 -16.045 1.00 95.38 183 ARG A C 1
ATOM 1295 O O . ARG A 1 183 ? 11.399 3.851 -15.723 1.00 95.38 183 ARG A O 1
ATOM 1302 N N . THR A 1 184 ? 12.993 4.310 -17.242 1.00 93.88 184 THR A N 1
ATOM 1303 C CA . THR A 1 184 ? 12.073 4.639 -18.337 1.00 93.88 184 THR A CA 1
ATOM 1304 C C . THR A 1 184 ? 11.261 3.412 -18.733 1.00 93.88 184 THR A C 1
ATOM 1306 O O . THR A 1 184 ? 10.040 3.496 -18.729 1.00 93.88 184 THR A O 1
ATOM 1309 N N . VAL A 1 185 ? 11.906 2.260 -18.947 1.00 95.81 185 VAL A N 1
ATOM 1310 C CA . VAL A 1 185 ? 11.218 1.000 -19.279 1.00 95.81 185 VAL A CA 1
ATOM 1311 C C . VAL A 1 185 ? 10.190 0.615 -18.208 1.00 95.81 185 VAL A C 1
ATOM 1313 O O . VAL A 1 185 ? 9.059 0.263 -18.534 1.00 95.81 185 VAL A O 1
ATOM 1316 N N . LEU A 1 186 ? 10.548 0.717 -16.921 1.00 97.25 186 LEU A N 1
ATOM 1317 C CA . LEU A 1 186 ? 9.615 0.403 -15.835 1.00 97.25 186 LEU A CA 1
ATOM 1318 C C . LEU A 1 186 ? 8.417 1.372 -15.795 1.00 97.25 186 LEU A C 1
ATOM 1320 O O . LEU A 1 186 ? 7.292 0.931 -15.578 1.00 97.25 186 LEU A O 1
ATOM 1324 N N . ASN A 1 187 ? 8.638 2.671 -16.021 1.00 96.19 187 ASN A N 1
ATOM 1325 C CA . ASN A 1 187 ? 7.556 3.659 -16.088 1.00 96.19 187 ASN A CA 1
ATOM 1326 C C . ASN A 1 187 ? 6.650 3.457 -17.309 1.00 96.19 187 ASN A C 1
ATOM 1328 O O . ASN A 1 187 ? 5.436 3.575 -17.183 1.00 96.19 187 ASN A O 1
ATOM 1332 N N . GLU A 1 188 ? 7.218 3.141 -18.474 1.00 95.62 188 GLU A N 1
ATOM 1333 C CA . GLU A 1 188 ? 6.448 2.854 -19.689 1.00 95.62 188 GLU A CA 1
ATOM 1334 C C . GLU A 1 188 ? 5.545 1.632 -19.488 1.00 95.62 188 GLU A C 1
ATOM 1336 O O . GLU A 1 188 ? 4.357 1.704 -19.792 1.00 95.62 188 GLU A O 1
ATOM 1341 N N . PHE A 1 189 ? 6.059 0.562 -18.871 1.00 97.75 189 PHE A N 1
ATOM 1342 C CA . PHE A 1 189 ? 5.242 -0.591 -18.489 1.00 97.75 189 PHE A CA 1
ATOM 1343 C C . PHE A 1 189 ? 4.090 -0.207 -17.547 1.00 97.75 189 PHE A C 1
ATOM 1345 O O . PHE A 1 189 ? 2.948 -0.598 -17.781 1.00 97.75 189 PHE A O 1
ATOM 1352 N N . LEU A 1 190 ? 4.357 0.580 -16.497 1.00 96.88 190 LEU A N 1
ATOM 1353 C CA . LEU A 1 190 ? 3.307 1.030 -15.576 1.00 96.88 190 LEU A CA 1
ATOM 1354 C C . LEU A 1 190 ? 2.249 1.888 -16.285 1.00 96.88 190 LEU A C 1
ATOM 1356 O O . LEU A 1 190 ? 1.061 1.704 -16.036 1.00 96.88 190 LEU A O 1
ATOM 1360 N N . ALA A 1 191 ? 2.657 2.764 -17.204 1.00 95.00 191 ALA A N 1
ATOM 1361 C CA . ALA A 1 191 ? 1.738 3.570 -18.003 1.00 95.00 191 ALA A CA 1
ATOM 1362 C C . ALA A 1 191 ? 0.877 2.715 -18.953 1.00 95.00 191 ALA A C 1
ATOM 1364 O O . ALA A 1 191 ? -0.304 3.006 -19.142 1.00 95.00 191 ALA A O 1
ATOM 1365 N N . GLU A 1 192 ? 1.435 1.648 -19.536 1.00 95.94 192 GLU A N 1
ATOM 1366 C CA . GLU A 1 192 ? 0.661 0.682 -20.325 1.00 95.94 192 GLU A CA 1
ATOM 1367 C C . GLU A 1 192 ? -0.376 -0.046 -19.462 1.00 95.94 192 GLU A C 1
ATOM 1369 O O . GLU A 1 192 ? -1.539 -0.137 -19.856 1.00 95.94 192 GLU A O 1
ATOM 1374 N N . VAL A 1 193 ? 0.007 -0.494 -18.261 1.00 96.38 193 VAL A N 1
ATOM 1375 C CA . VAL A 1 193 ? -0.917 -1.120 -17.302 1.00 96.38 193 VAL A CA 1
ATOM 1376 C C . VAL A 1 193 ? -2.034 -0.155 -16.897 1.00 96.38 193 VAL A C 1
ATOM 1378 O O . VAL A 1 193 ? -3.202 -0.540 -16.902 1.00 96.38 193 VAL A O 1
ATOM 1381 N N . GLU A 1 194 ? -1.715 1.103 -16.592 1.00 93.00 194 GLU A N 1
ATOM 1382 C CA . GLU A 1 194 ? -2.708 2.139 -16.273 1.00 93.00 194 GLU A CA 1
ATOM 1383 C C . GLU A 1 194 ? -3.688 2.399 -17.426 1.00 93.00 194 GLU A C 1
ATOM 1385 O O . GLU A 1 194 ? -4.844 2.739 -17.184 1.00 93.00 194 GLU A O 1
ATOM 1390 N N . GLY A 1 195 ? -3.253 2.220 -18.676 1.00 92.00 195 GLY A N 1
ATOM 1391 C CA . GLY A 1 195 ? -4.111 2.335 -19.856 1.00 92.00 195 GLY A CA 1
ATOM 1392 C C . GLY A 1 195 ? -5.095 1.174 -20.040 1.00 92.00 195 GLY A C 1
ATOM 1393 O O . GLY A 1 195 ? -6.065 1.322 -20.785 1.00 92.00 195 GLY A O 1
ATOM 1394 N N . VAL A 1 196 ? -4.847 0.038 -19.383 1.00 92.06 196 VAL A N 1
ATOM 1395 C CA . VAL A 1 196 ? -5.679 -1.177 -19.432 1.00 92.06 196 VAL A CA 1
ATOM 1396 C C . VAL A 1 196 ? -6.582 -1.282 -18.202 1.00 92.06 196 VAL A C 1
ATOM 1398 O O . VAL A 1 196 ? -7.741 -1.671 -18.310 1.00 92.06 196 VAL A O 1
ATOM 1401 N N . VAL A 1 197 ? -6.070 -0.927 -17.023 1.00 90.44 197 VAL A N 1
ATOM 1402 C CA . VAL A 1 197 ? -6.799 -1.060 -15.759 1.00 90.44 197 VAL A CA 1
ATOM 1403 C C . VAL A 1 197 ? -7.883 0.022 -15.625 1.00 90.44 197 VAL A C 1
ATOM 1405 O O . VAL A 1 197 ? -7.589 1.202 -15.825 1.00 90.44 197 VAL A O 1
ATOM 1408 N N . PRO A 1 198 ? -9.122 -0.320 -15.208 1.00 82.69 198 PRO A N 1
ATOM 1409 C CA . PRO A 1 198 ? -10.197 0.646 -14.958 1.00 82.69 198 PRO A CA 1
ATOM 1410 C C . PRO A 1 198 ? -9.962 1.454 -13.666 1.00 82.69 198 PRO A C 1
ATOM 1412 O O . PRO A 1 198 ? -10.647 1.289 -12.654 1.00 82.69 198 PRO A O 1
ATOM 1415 N N . MET A 1 199 ? -8.963 2.335 -13.683 1.00 81.06 199 MET A N 1
ATOM 1416 C CA . MET A 1 199 ? -8.572 3.152 -12.534 1.00 81.06 199 MET A CA 1
ATOM 1417 C C . MET A 1 199 ? -9.708 4.094 -12.112 1.00 81.06 199 MET A C 1
ATOM 1419 O O . MET A 1 199 ? -10.105 4.982 -12.860 1.00 81.06 199 MET A O 1
ATOM 1423 N N . GLY A 1 200 ? -10.207 3.933 -10.883 1.00 79.88 200 GLY A N 1
ATOM 1424 C CA . GLY A 1 200 ? -11.231 4.816 -10.307 1.00 79.88 200 GLY A CA 1
ATOM 1425 C C . GLY A 1 200 ? -12.680 4.527 -10.722 1.00 79.88 200 GLY A C 1
ATOM 1426 O O . GLY A 1 200 ? -13.578 5.142 -10.151 1.00 79.88 200 GLY A O 1
ATOM 1427 N N . ASP A 1 201 ? -12.908 3.582 -11.639 1.00 82.31 201 ASP A N 1
ATOM 1428 C CA . ASP A 1 201 ? -14.232 3.237 -12.188 1.00 82.31 201 ASP A CA 1
ATOM 1429 C C . ASP A 1 201 ? -14.778 1.888 -11.662 1.00 82.31 201 ASP A C 1
ATOM 1431 O O . ASP A 1 201 ? -15.752 1.351 -12.191 1.00 82.31 201 ASP A O 1
ATOM 1435 N N . GLY A 1 202 ? -14.151 1.329 -10.621 1.00 88.19 202 GLY A N 1
ATOM 1436 C CA . GLY A 1 202 ? -14.573 0.086 -9.969 1.00 88.19 202 GLY A CA 1
ATOM 1437 C C . GLY A 1 202 ? -15.674 0.265 -8.917 1.00 88.19 202 GLY A C 1
ATOM 1438 O O . GLY A 1 202 ? -15.979 1.373 -8.472 1.00 88.19 202 GLY A O 1
ATOM 1439 N N . GLU A 1 203 ? -16.239 -0.856 -8.476 1.00 94.81 203 GLU A N 1
ATOM 1440 C CA . GLU A 1 203 ? -17.169 -0.903 -7.344 1.00 94.81 203 GLU A CA 1
ATOM 1441 C C . GLU A 1 203 ? -16.396 -0.900 -6.014 1.00 94.81 203 GLU A C 1
ATOM 1443 O O . GLU A 1 203 ? -15.240 -1.324 -5.982 1.00 94.81 203 GLU A O 1
ATOM 1448 N N . PRO A 1 204 ? -16.990 -0.464 -4.888 1.00 95.06 204 PRO A N 1
ATOM 1449 C CA . PRO A 1 204 ? -16.338 -0.562 -3.586 1.00 95.06 204 PRO A CA 1
ATOM 1450 C C . PRO A 1 204 ? -15.930 -2.006 -3.263 1.00 95.06 204 PRO A C 1
ATOM 1452 O O . PRO A 1 204 ? -16.756 -2.918 -3.311 1.00 95.06 204 PRO A O 1
ATOM 1455 N N . TYR A 1 205 ? -14.664 -2.212 -2.902 1.00 95.31 205 TYR A N 1
ATOM 1456 C CA . TYR A 1 205 ? -14.172 -3.514 -2.464 1.00 95.31 205 TYR A CA 1
ATOM 1457 C C . TYR A 1 205 ? -14.705 -3.842 -1.063 1.00 95.31 205 TYR A C 1
ATOM 1459 O O . TYR A 1 205 ? -14.538 -3.062 -0.119 1.00 95.31 205 TYR A O 1
ATOM 1467 N N . ASP A 1 206 ? -15.334 -5.009 -0.917 1.00 94.12 206 ASP A N 1
ATOM 1468 C CA . ASP A 1 206 ? -15.806 -5.493 0.380 1.00 94.12 206 ASP A CA 1
ATOM 1469 C C . ASP A 1 206 ? -14.638 -6.080 1.178 1.00 94.12 206 ASP A C 1
ATOM 1471 O O . ASP A 1 206 ? -14.144 -7.170 0.892 1.00 94.12 206 ASP A O 1
ATOM 1475 N N . ILE A 1 207 ? -14.176 -5.339 2.185 1.00 95.25 207 ILE A N 1
ATOM 1476 C CA . ILE A 1 207 ? -13.095 -5.789 3.062 1.00 95.25 207 ILE A CA 1
ATOM 1477 C C . ILE A 1 207 ? -13.636 -6.883 3.989 1.00 95.25 207 ILE A C 1
ATOM 1479 O O . ILE A 1 207 ? -14.473 -6.615 4.857 1.00 95.25 207 ILE A O 1
ATOM 1483 N N . THR A 1 208 ? -13.123 -8.102 3.819 1.00 95.62 208 THR A N 1
ATOM 1484 C CA . THR A 1 208 ? -13.533 -9.297 4.579 1.00 95.62 208 THR A CA 1
ATOM 1485 C C . THR A 1 208 ? -12.593 -9.657 5.726 1.00 95.62 208 THR A C 1
ATOM 1487 O O . THR A 1 208 ? -12.944 -10.496 6.556 1.00 95.62 208 THR A O 1
ATOM 1490 N N . ALA A 1 209 ? -11.401 -9.057 5.773 1.00 97.19 209 ALA A N 1
ATOM 1491 C CA . ALA A 1 209 ? -10.427 -9.271 6.833 1.00 97.19 209 ALA A CA 1
ATOM 1492 C C . ALA A 1 209 ? -9.501 -8.059 7.020 1.00 97.19 209 ALA A C 1
ATOM 1494 O O . ALA A 1 209 ? -9.228 -7.305 6.083 1.00 97.19 209 ALA A O 1
ATOM 1495 N N . PHE A 1 210 ? -8.999 -7.900 8.242 1.00 97.88 210 PHE A N 1
ATOM 1496 C CA . PHE A 1 210 ? -8.031 -6.882 8.633 1.00 97.88 210 PHE A CA 1
ATOM 1497 C C . PHE A 1 210 ? -6.855 -7.522 9.365 1.00 97.88 210 PHE A C 1
ATOM 1499 O O . PHE A 1 210 ? -7.060 -8.344 10.254 1.00 97.88 210 PHE A O 1
ATOM 1506 N N . ALA A 1 211 ? -5.637 -7.069 9.085 1.00 97.06 211 ALA A N 1
ATOM 1507 C CA . ALA A 1 211 ? -4.564 -7.117 10.067 1.00 97.06 211 ALA A CA 1
ATOM 1508 C C . ALA A 1 211 ? -4.686 -5.888 10.979 1.00 97.06 211 ALA A C 1
ATOM 1510 O O . ALA A 1 211 ? -4.842 -4.757 10.513 1.00 97.06 211 ALA A O 1
ATOM 1511 N N . VAL A 1 212 ? -4.642 -6.117 12.288 1.00 97.12 212 VAL A N 1
ATOM 1512 C CA . VAL A 1 212 ? -4.850 -5.099 13.318 1.00 97.12 212 VAL A CA 1
ATOM 1513 C C . VAL A 1 212 ? -3.661 -5.099 14.264 1.00 97.12 212 VAL A C 1
ATOM 1515 O O . VAL A 1 212 ? -3.348 -6.123 14.869 1.00 97.12 212 VAL A O 1
ATOM 1518 N N . ALA A 1 213 ? -3.031 -3.942 14.417 1.00 94.56 213 ALA A N 1
ATOM 1519 C CA . ALA A 1 213 ? -1.942 -3.702 15.357 1.00 94.56 213 ALA A CA 1
ATOM 1520 C C . ALA A 1 213 ? -2.281 -2.495 16.227 1.00 94.56 213 ALA A C 1
ATOM 1522 O O . ALA A 1 213 ? -3.017 -1.605 15.799 1.00 94.56 213 ALA A O 1
ATOM 1523 N N . GLY A 1 214 ? -1.754 -2.428 17.447 1.00 92.62 214 GLY A N 1
ATOM 1524 C CA . GLY A 1 214 ? -2.051 -1.287 18.300 1.00 92.62 214 GLY A CA 1
ATOM 1525 C C . GLY A 1 214 ? -1.139 -1.145 19.501 1.00 92.62 214 GLY A C 1
ATOM 1526 O O . GLY A 1 214 ? -0.454 -2.067 19.930 1.00 92.62 214 GLY A O 1
ATOM 1527 N N . ARG A 1 215 ? -1.146 0.052 20.075 1.00 92.38 215 ARG A N 1
ATOM 1528 C CA . ARG A 1 215 ? -0.402 0.368 21.295 1.00 92.38 215 ARG A CA 1
ATOM 1529 C C . ARG A 1 215 ? -1.191 1.326 22.166 1.00 92.38 215 ARG A C 1
ATOM 1531 O O . ARG A 1 215 ? -2.074 2.037 21.688 1.00 92.38 215 ARG A O 1
ATOM 1538 N N . ALA A 1 216 ? -0.857 1.369 23.453 1.00 93.19 216 ALA A N 1
ATOM 1539 C CA . ALA A 1 216 ? -1.405 2.389 24.339 1.00 93.19 216 ALA A CA 1
ATOM 1540 C C . ALA A 1 216 ? -1.060 3.782 23.791 1.00 93.19 216 ALA A C 1
ATOM 1542 O O . ALA A 1 216 ? 0.093 4.043 23.442 1.00 93.19 216 ALA A O 1
ATOM 1543 N N . AL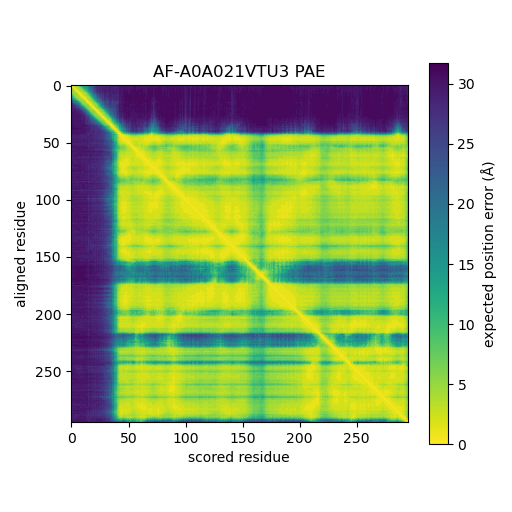A A 1 217 ? -2.058 4.661 23.713 1.00 89.56 217 ALA A N 1
ATOM 1544 C CA . ALA A 1 217 ? -1.856 6.023 23.252 1.00 89.56 217 ALA A CA 1
ATOM 1545 C C . ALA A 1 217 ? -0.947 6.767 24.239 1.00 89.56 217 ALA A C 1
ATOM 1547 O O . ALA A 1 217 ? -1.178 6.762 25.454 1.00 89.56 217 ALA A O 1
ATOM 1548 N N . GLU A 1 218 ? 0.092 7.424 23.727 1.00 80.50 218 GLU A N 1
ATOM 1549 C CA . GLU A 1 218 ? 0.921 8.290 24.556 1.00 80.50 218 GLU A CA 1
ATOM 1550 C C . GLU A 1 218 ? 0.155 9.588 24.841 1.00 80.50 218 GLU A C 1
ATOM 1552 O O . GLU A 1 218 ? -0.327 10.272 23.940 1.00 80.50 218 GLU A O 1
ATOM 1557 N N . GLY A 1 219 ? -0.007 9.922 26.122 1.00 66.31 219 GLY A N 1
ATOM 1558 C CA . GLY A 1 219 ? -0.760 11.108 26.519 1.00 66.31 219 GLY A CA 1
ATOM 1559 C C . GLY A 1 219 ? -0.109 12.402 26.020 1.00 66.31 219 GLY A C 1
ATOM 1560 O O . GLY A 1 219 ? 1.081 12.634 26.226 1.00 66.31 219 GLY A O 1
ATOM 1561 N N . GLY A 1 220 ? -0.912 13.293 25.442 1.00 65.25 220 GLY A N 1
ATOM 1562 C CA . GLY A 1 220 ? -0.496 14.627 25.017 1.00 65.25 220 GLY A CA 1
ATOM 1563 C C . GLY A 1 220 ? -1.705 15.464 24.615 1.00 65.25 220 GLY A C 1
ATOM 1564 O O . GLY A 1 220 ? -2.681 14.938 24.090 1.00 65.25 220 GLY A O 1
ATOM 1565 N N . ALA A 1 221 ? -1.674 16.769 24.893 1.00 64.81 221 ALA A N 1
ATOM 1566 C CA . ALA A 1 221 ? -2.692 17.658 24.345 1.00 64.81 221 ALA A CA 1
ATOM 1567 C C . ALA A 1 221 ? -2.426 17.823 22.840 1.00 64.81 221 ALA A C 1
ATOM 1569 O O . ALA A 1 221 ? -1.271 18.077 22.477 1.00 64.81 221 ALA A O 1
ATOM 1570 N N . PRO A 1 222 ? -3.447 17.703 21.974 1.00 69.19 222 PRO A N 1
ATOM 1571 C CA . PRO A 1 222 ? -3.263 17.993 20.562 1.00 69.19 222 PRO A CA 1
ATOM 1572 C C . PRO A 1 222 ? -2.800 19.445 20.404 1.00 69.19 222 PRO A C 1
ATOM 1574 O O . PRO A 1 222 ? -3.183 20.325 21.182 1.00 69.19 222 PRO A O 1
ATOM 1577 N N . ALA A 1 223 ? -1.953 19.693 19.403 1.00 68.50 223 ALA A N 1
ATOM 1578 C CA . ALA A 1 223 ? -1.472 21.043 19.111 1.00 68.50 223 ALA A CA 1
ATOM 1579 C C . ALA A 1 223 ? -2.632 21.992 18.758 1.00 68.50 223 ALA A C 1
ATOM 1581 O O . ALA A 1 223 ? -2.582 23.176 19.094 1.00 68.50 223 ALA A O 1
ATOM 1582 N N . ASP A 1 224 ? -3.682 21.445 18.141 1.00 77.44 224 ASP A N 1
ATOM 1583 C CA . ASP A 1 224 ? -4.951 22.108 17.871 1.00 77.44 224 ASP A CA 1
ATOM 1584 C C . ASP A 1 224 ? -6.102 21.324 18.538 1.00 77.44 224 ASP A C 1
ATOM 1586 O O . ASP A 1 224 ? -6.318 20.158 18.198 1.00 77.44 224 ASP A O 1
ATOM 1590 N N . PRO A 1 225 ? -6.849 21.924 19.484 1.00 71.50 225 PRO A N 1
ATOM 1591 C CA . PRO A 1 225 ? -8.002 21.288 20.120 1.00 71.50 225 PRO A CA 1
ATOM 1592 C C . PRO A 1 225 ? -9.115 20.872 19.150 1.00 71.50 225 PRO A C 1
ATOM 1594 O O . PRO A 1 225 ? -9.872 19.960 19.478 1.00 71.50 225 PRO A O 1
ATOM 1597 N N . GLU A 1 226 ? -9.234 21.523 17.989 1.00 77.12 226 GLU A N 1
ATOM 1598 C CA . GLU A 1 226 ? -10.221 21.179 16.954 1.00 77.12 226 GLU A CA 1
ATOM 1599 C C . GLU A 1 226 ? -9.787 19.965 16.114 1.00 77.12 226 GLU A C 1
ATOM 1601 O O . GLU A 1 226 ? -10.627 19.328 15.483 1.00 77.12 226 GLU A O 1
ATOM 1606 N N . LEU A 1 227 ? -8.499 19.599 16.163 1.00 78.50 227 LEU A N 1
ATOM 1607 C CA . LEU A 1 227 ? -7.908 18.420 15.514 1.00 78.50 227 LEU A CA 1
ATOM 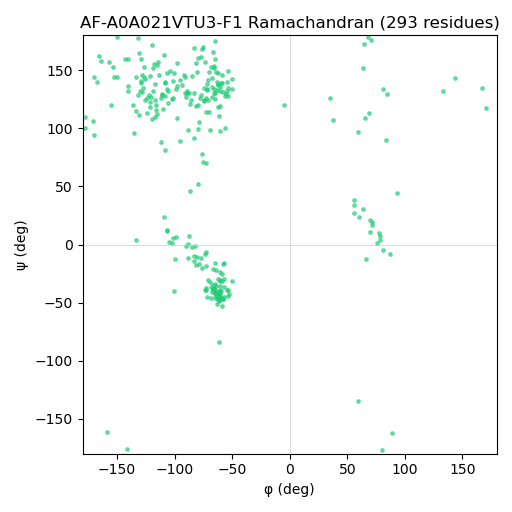1608 C C . LEU A 1 227 ? -7.510 17.344 16.537 1.00 78.50 227 LEU A C 1
ATOM 1610 O O . LEU A 1 227 ? -6.616 16.534 16.293 1.00 78.50 227 LEU A O 1
ATOM 1614 N N . GLY A 1 228 ? -8.136 17.358 17.715 1.00 78.25 228 GLY A N 1
ATOM 1615 C CA . GLY A 1 228 ? -7.923 16.323 18.718 1.00 78.25 228 GLY A CA 1
ATOM 1616 C C . GLY A 1 228 ? -8.402 14.948 18.237 1.00 78.25 228 GLY A C 1
ATOM 1617 O O . GLY A 1 228 ? -9.377 14.874 17.485 1.00 78.25 228 GLY A O 1
ATOM 1618 N N . PRO A 1 229 ? -7.756 13.855 18.683 1.00 83.25 229 PRO A N 1
ATOM 1619 C CA . PRO A 1 229 ? -8.224 12.515 18.373 1.00 83.25 229 PRO A CA 1
ATOM 1620 C C . PRO A 1 229 ? -9.637 12.319 18.925 1.00 83.25 229 PRO A C 1
ATOM 1622 O O . PRO A 1 229 ? -9.916 12.629 20.089 1.00 83.25 229 PRO A O 1
ATOM 1625 N N . GLN A 1 230 ? -10.536 11.789 18.100 1.00 89.62 230 GLN A N 1
ATOM 1626 C CA . GLN A 1 230 ? -11.789 11.252 18.617 1.00 89.62 230 GLN A CA 1
ATOM 1627 C C . GLN A 1 230 ? -11.492 9.945 19.351 1.00 89.62 230 GLN A C 1
ATOM 1629 O O . GLN A 1 230 ? -10.701 9.138 18.870 1.00 89.62 230 GLN A O 1
ATOM 1634 N N . VAL A 1 231 ? -12.122 9.734 20.506 1.00 93.38 231 VAL A N 1
ATOM 1635 C CA . VAL A 1 231 ? -12.001 8.478 21.252 1.00 93.38 231 VAL A CA 1
ATOM 1636 C C . VAL A 1 231 ? -13.328 7.744 21.166 1.00 93.38 231 VAL A C 1
ATOM 1638 O O . VAL A 1 231 ? -14.344 8.245 21.655 1.00 93.38 231 VAL A O 1
ATOM 1641 N N . VAL A 1 232 ? -13.318 6.570 20.543 1.00 95.19 232 VAL A N 1
ATOM 1642 C CA . VAL A 1 232 ? -14.505 5.726 20.363 1.00 95.19 232 VAL A CA 1
ATOM 1643 C C . VAL A 1 232 ? -14.350 4.402 21.117 1.00 95.19 232 VAL A C 1
ATOM 1645 O O . VAL A 1 232 ? -13.224 3.969 21.357 1.00 95.19 232 VAL A O 1
ATOM 1648 N N . PRO A 1 233 ? -15.442 3.735 21.525 1.00 96.56 233 PRO A N 1
ATOM 1649 C CA . PRO A 1 233 ? -15.347 2.410 22.136 1.00 96.56 233 PRO A CA 1
ATOM 1650 C C . PRO A 1 233 ? -14.747 1.384 21.166 1.00 96.56 233 PRO A C 1
ATOM 1652 O O . PRO A 1 233 ? -15.134 1.340 19.998 1.00 96.56 233 PRO A O 1
ATOM 1655 N N . TRP A 1 234 ? -13.838 0.534 21.648 1.00 97.06 234 TRP A N 1
ATOM 1656 C CA . TRP A 1 234 ? -13.340 -0.605 20.878 1.00 97.06 234 TRP A CA 1
ATOM 1657 C C . TRP A 1 234 ? -14.470 -1.619 20.618 1.00 97.06 234 TRP A C 1
ATOM 1659 O O . TRP A 1 234 ? -15.100 -2.071 21.579 1.00 97.06 234 TRP A O 1
ATOM 1669 N N . PRO A 1 235 ? -14.745 -1.993 19.354 1.00 96.50 235 PRO A N 1
ATOM 1670 C CA . PRO A 1 235 ? -15.941 -2.766 19.021 1.00 96.50 235 PRO A CA 1
ATOM 1671 C C . PRO A 1 235 ? -15.799 -4.286 19.227 1.00 96.50 235 PRO A C 1
ATOM 1673 O O . PRO A 1 235 ? -16.815 -4.975 19.235 1.00 96.50 235 PRO A O 1
ATOM 1676 N N . LEU A 1 236 ? -14.581 -4.822 19.408 1.00 96.38 236 LEU A N 1
ATOM 1677 C CA . LEU A 1 236 ? -14.329 -6.270 19.518 1.00 96.38 236 LEU A CA 1
ATOM 1678 C C . LEU A 1 236 ? -13.875 -6.681 20.927 1.00 96.38 236 LEU A C 1
ATOM 1680 O O . LEU A 1 236 ? -12.681 -6.751 21.217 1.00 96.38 236 LEU A O 1
ATOM 1684 N N . GLU A 1 237 ? -14.811 -6.989 21.824 1.00 91.25 237 GLU A N 1
ATOM 1685 C CA . GLU A 1 237 ? -14.506 -7.324 23.229 1.00 91.25 237 GLU A CA 1
ATOM 1686 C C . GLU A 1 237 ? -13.532 -8.507 23.403 1.00 91.25 237 GLU A C 1
ATOM 1688 O O . GLU A 1 237 ? -12.784 -8.566 24.379 1.00 91.25 237 GLU A O 1
ATOM 1693 N N . GLN A 1 238 ? -13.530 -9.445 22.457 1.00 90.38 238 GLN A N 1
ATOM 1694 C CA . GLN A 1 238 ? -12.675 -10.631 22.431 1.00 90.38 238 GLN A CA 1
ATOM 1695 C C . GLN A 1 238 ? -11.227 -10.341 22.012 1.00 90.38 238 GLN A C 1
ATOM 1697 O O . GLN A 1 238 ? -10.341 -11.142 22.314 1.00 90.38 238 GLN A O 1
ATOM 1702 N N . VAL A 1 239 ? -10.976 -9.212 21.341 1.00 93.00 239 VAL A N 1
ATOM 1703 C CA . VAL A 1 239 ? -9.635 -8.788 20.921 1.00 93.00 239 VAL A CA 1
ATOM 1704 C C . VAL A 1 239 ? -9.108 -7.778 21.933 1.00 93.00 239 VAL A C 1
ATOM 1706 O O . VAL A 1 239 ? -9.585 -6.648 22.008 1.00 93.00 239 VAL A O 1
ATOM 1709 N N . ALA A 1 240 ? -8.121 -8.179 22.732 1.00 94.06 240 ALA A N 1
ATOM 1710 C CA . ALA A 1 240 ? -7.461 -7.276 23.669 1.00 94.06 240 ALA A CA 1
ATOM 1711 C C . ALA A 1 240 ? -6.450 -6.379 22.934 1.00 94.06 240 ALA A C 1
ATOM 1713 O O . ALA A 1 240 ? -5.559 -6.885 22.260 1.00 94.06 240 ALA A O 1
ATOM 1714 N N . LEU A 1 241 ? -6.562 -5.060 23.105 1.00 93.81 241 LEU A N 1
ATOM 1715 C CA . LEU A 1 241 ? -5.640 -4.069 22.536 1.00 93.81 241 LEU A CA 1
ATOM 1716 C C . LEU A 1 241 ? -4.354 -3.907 23.359 1.00 93.81 241 LEU A C 1
ATOM 1718 O O . LEU A 1 241 ? -3.362 -3.359 22.878 1.00 93.81 241 LEU A O 1
ATOM 1722 N N . ALA A 1 242 ? -4.360 -4.362 24.615 1.00 89.69 242 ALA A N 1
ATOM 1723 C CA . ALA A 1 242 ? -3.172 -4.359 25.459 1.00 89.69 242 ALA A CA 1
ATOM 1724 C C . ALA A 1 242 ? -2.065 -5.222 24.832 1.00 89.69 242 ALA A C 1
ATOM 1726 O O . ALA A 1 242 ? -2.248 -6.425 24.660 1.00 89.69 242 ALA A O 1
ATOM 1727 N N . ASP A 1 243 ? -0.926 -4.593 24.523 1.00 75.44 243 ASP A N 1
ATOM 1728 C CA . ASP A 1 243 ? 0.253 -5.223 23.912 1.00 75.44 243 ASP A CA 1
ATOM 1729 C C . ASP A 1 243 ? -0.046 -5.949 22.583 1.00 75.44 243 ASP A C 1
ATOM 1731 O O . ASP A 1 243 ? 0.561 -6.977 22.268 1.00 75.44 243 ASP A O 1
ATOM 1735 N N . LEU A 1 244 ? -0.994 -5.420 21.798 1.00 84.56 244 LEU A N 1
ATOM 1736 C CA . LEU A 1 244 ? -1.372 -5.989 20.510 1.00 84.56 244 LEU A CA 1
ATOM 1737 C C . LEU A 1 244 ? -0.242 -5.803 19.487 1.00 84.56 244 LEU A C 1
ATOM 1739 O O . LEU A 1 244 ? -0.120 -4.743 18.883 1.00 84.56 244 LEU A O 1
ATOM 1743 N N . GLY A 1 245 ? 0.564 -6.848 19.275 1.00 87.69 245 GLY A N 1
ATOM 1744 C CA . GLY A 1 245 ? 1.542 -6.891 18.184 1.00 87.69 245 GLY A CA 1
ATOM 1745 C C . GLY A 1 245 ? 0.831 -6.788 16.836 1.00 87.69 245 GLY A C 1
ATOM 1746 O O . GLY A 1 245 ? 0.675 -5.707 16.287 1.00 87.69 245 GLY A O 1
ATOM 1747 N N . CYS A 1 246 ? 0.338 -7.910 16.323 1.00 94.12 246 CYS A N 1
ATOM 1748 C CA . CYS A 1 246 ? -0.633 -7.902 15.239 1.00 94.12 246 CYS A CA 1
ATOM 1749 C C . CYS A 1 246 ? -1.545 -9.127 15.339 1.00 94.12 246 CYS A C 1
ATOM 1751 O O . CYS A 1 246 ? -1.106 -10.205 15.748 1.00 94.12 246 CYS A O 1
ATOM 1753 N N . VAL A 1 247 ? -2.814 -8.954 14.980 1.00 95.50 247 VAL A N 1
ATOM 1754 C CA . VAL A 1 247 ? -3.805 -10.026 14.873 1.00 95.50 247 VAL A CA 1
ATOM 1755 C C . VAL A 1 247 ? -4.586 -9.888 13.573 1.00 95.50 247 VAL A C 1
ATOM 1757 O O . VAL A 1 247 ? -4.883 -8.776 13.141 1.00 95.50 247 VAL A O 1
ATOM 1760 N N . VAL A 1 248 ? -4.940 -11.018 12.967 1.00 97.00 248 VAL A N 1
ATOM 1761 C CA . VAL A 1 248 ? -5.897 -11.047 11.860 1.00 97.00 248 VAL A CA 1
ATOM 1762 C C . VAL A 1 248 ? -7.307 -11.153 12.428 1.00 97.00 248 VAL A C 1
ATOM 1764 O O . VAL A 1 248 ? -7.580 -11.990 13.288 1.00 97.00 248 VAL A O 1
ATOM 1767 N N . VAL A 1 249 ? -8.188 -10.284 11.950 1.00 97.38 249 VAL A N 1
ATOM 1768 C CA . VAL A 1 249 ? -9.617 -10.273 12.244 1.00 97.38 249 VAL A CA 1
ATOM 1769 C C . VAL A 1 249 ? -10.361 -10.521 10.939 1.00 97.38 249 VAL A C 1
ATOM 1771 O O . VAL A 1 249 ? -10.170 -9.772 9.985 1.00 97.38 249 VAL A O 1
ATOM 1774 N N . ASP A 1 250 ? -11.217 -11.537 10.898 1.00 96.19 250 ASP A N 1
ATOM 1775 C CA . ASP A 1 250 ? -11.963 -11.952 9.709 1.00 96.19 250 ASP A CA 1
ATOM 1776 C C . ASP A 1 250 ? -13.462 -12.162 10.007 1.00 96.19 250 ASP A C 1
ATOM 1778 O O . ASP A 1 250 ? -13.936 -11.967 11.131 1.00 96.19 250 ASP A O 1
ATOM 1782 N N . GLY A 1 251 ? -14.235 -12.489 8.969 1.00 92.62 251 GLY A N 1
ATOM 1783 C CA . GLY A 1 251 ? -15.638 -12.887 9.099 1.00 92.62 251 GLY A CA 1
ATOM 1784 C C . GLY A 1 251 ? -16.529 -11.821 9.749 1.00 92.62 251 GLY A C 1
ATOM 1785 O O . GLY A 1 251 ? -16.471 -10.640 9.403 1.00 92.62 251 GLY A O 1
ATOM 1786 N N . ASP A 1 252 ? -17.372 -12.243 10.696 1.00 95.94 252 ASP A N 1
ATOM 1787 C CA . ASP A 1 252 ? -18.321 -11.357 11.389 1.00 95.94 252 ASP A CA 1
ATOM 1788 C C . ASP A 1 252 ? -17.615 -10.252 12.202 1.00 95.94 252 ASP A C 1
ATOM 1790 O O . ASP A 1 252 ? -18.139 -9.141 12.343 1.00 95.94 252 ASP A O 1
ATOM 1794 N N . ASP A 1 253 ? -16.405 -10.521 12.701 1.00 97.00 253 ASP A N 1
ATOM 1795 C CA . ASP A 1 253 ? -15.614 -9.533 13.435 1.00 97.00 253 ASP A CA 1
ATOM 1796 C C . ASP A 1 253 ? -15.049 -8.465 12.489 1.00 97.00 253 ASP A C 1
ATOM 1798 O O . ASP A 1 253 ? -15.052 -7.277 12.821 1.00 97.00 253 ASP A O 1
ATOM 1802 N N . ALA A 1 254 ? -14.634 -8.849 11.277 1.00 96.75 254 ALA A N 1
ATOM 1803 C CA . ALA A 1 254 ? -14.221 -7.893 10.251 1.00 96.75 254 ALA A CA 1
ATOM 1804 C C . ALA A 1 254 ? -15.396 -7.032 9.772 1.00 96.75 254 ALA A C 1
ATOM 1806 O O . ALA A 1 254 ? -15.234 -5.823 9.602 1.00 96.75 254 ALA A O 1
ATOM 1807 N N . ALA A 1 255 ? -16.591 -7.612 9.628 1.00 96.31 255 ALA A N 1
ATOM 1808 C CA . ALA A 1 255 ? -17.800 -6.843 9.334 1.00 96.31 255 ALA A CA 1
ATOM 1809 C C . ALA A 1 255 ? -18.104 -5.825 10.449 1.00 96.31 255 ALA A C 1
ATOM 1811 O O . ALA A 1 255 ? -18.378 -4.659 10.168 1.00 96.31 255 ALA A O 1
ATOM 1812 N N . THR A 1 256 ? -17.966 -6.243 11.711 1.00 97.25 256 THR A N 1
ATOM 1813 C CA . THR A 1 256 ? -18.124 -5.367 12.881 1.00 97.25 256 THR A CA 1
ATOM 1814 C C . THR A 1 256 ? -17.101 -4.225 12.882 1.00 97.25 256 THR A C 1
ATOM 1816 O O . THR A 1 256 ? -17.462 -3.079 13.158 1.00 97.25 256 THR A O 1
ATOM 1819 N N . LEU A 1 257 ? -15.836 -4.501 12.538 1.00 96.81 257 LEU A N 1
ATOM 1820 C CA . LEU A 1 257 ? -14.819 -3.459 12.374 1.00 96.81 257 LEU A CA 1
ATOM 1821 C C . LEU A 1 257 ? -15.170 -2.509 11.239 1.00 96.81 257 LEU A C 1
ATOM 1823 O O . LEU A 1 257 ? -15.195 -1.306 11.457 1.00 96.81 257 LEU A O 1
ATOM 1827 N N . ARG A 1 258 ? -15.475 -3.011 10.043 1.00 95.75 258 ARG A N 1
ATOM 1828 C CA . ARG A 1 258 ? -15.795 -2.167 8.886 1.00 95.75 258 ARG A CA 1
ATOM 1829 C C . ARG A 1 258 ? -16.911 -1.169 9.202 1.00 95.75 258 ARG A C 1
ATOM 1831 O O . ARG A 1 258 ? -16.764 0.012 8.896 1.00 95.75 258 ARG A O 1
ATOM 1838 N N . ASP A 1 259 ? -17.975 -1.619 9.864 1.00 94.69 259 ASP A N 1
ATOM 1839 C CA . ASP A 1 259 ? -19.088 -0.753 10.260 1.00 94.69 259 ASP A CA 1
ATOM 1840 C C . ASP A 1 259 ? -18.652 0.303 11.293 1.00 94.69 259 ASP A C 1
ATOM 1842 O O . ASP A 1 259 ? -19.017 1.472 11.178 1.00 94.69 259 ASP A O 1
ATOM 1846 N N . ALA A 1 260 ? -17.827 -0.075 12.277 1.00 94.94 260 ALA A N 1
ATOM 1847 C CA . ALA A 1 260 ? -17.300 0.851 13.282 1.00 94.94 260 ALA A CA 1
ATOM 1848 C C . ALA A 1 260 ? -16.295 1.869 12.707 1.00 94.94 260 ALA A C 1
ATOM 1850 O O . ALA A 1 260 ? -16.209 2.999 13.189 1.00 94.94 260 ALA A O 1
ATOM 1851 N N . LEU A 1 261 ? -15.529 1.478 11.685 1.00 95.62 261 LEU A N 1
ATOM 1852 C CA . LEU A 1 261 ? -14.478 2.294 11.074 1.00 95.62 261 LEU A CA 1
ATOM 1853 C C . LEU A 1 261 ? -14.999 3.193 9.942 1.00 95.62 261 LEU A C 1
ATOM 1855 O O . LEU A 1 261 ? -14.283 4.101 9.525 1.00 95.62 261 LEU A O 1
ATOM 1859 N N . ALA A 1 262 ? -16.235 2.998 9.473 1.00 92.12 262 ALA A N 1
ATOM 1860 C CA . ALA A 1 262 ? -16.826 3.774 8.378 1.00 92.12 262 ALA A CA 1
ATOM 1861 C C . ALA A 1 262 ? -16.890 5.290 8.657 1.00 92.12 262 ALA A C 1
ATOM 1863 O O . ALA A 1 262 ? -16.769 6.096 7.736 1.00 92.12 262 ALA A O 1
ATOM 1864 N N . GLU A 1 263 ? -17.054 5.684 9.924 1.00 89.19 263 GLU A N 1
ATOM 1865 C CA . GLU A 1 263 ? -17.058 7.090 10.365 1.00 89.19 263 GLU A CA 1
ATOM 1866 C C . GLU A 1 263 ? -15.727 7.509 11.025 1.00 89.19 263 GLU A C 1
ATOM 1868 O O . GLU A 1 263 ? -15.566 8.647 11.477 1.00 89.19 263 GLU A O 1
ATOM 1873 N N . ALA A 1 264 ? -14.753 6.597 11.092 1.00 94.44 264 ALA A N 1
ATOM 1874 C CA . ALA A 1 264 ? -13.454 6.860 11.684 1.00 94.44 264 ALA A CA 1
ATOM 1875 C C . ALA A 1 264 ? -12.531 7.616 10.714 1.00 94.44 264 ALA A C 1
ATOM 1877 O O . ALA A 1 264 ? -12.563 7.451 9.494 1.00 94.44 264 ALA A O 1
ATOM 1878 N N . ASN A 1 265 ? -11.655 8.437 11.284 1.00 92.81 265 ASN A N 1
ATOM 1879 C CA . ASN A 1 265 ? -10.593 9.151 10.578 1.00 92.81 265 ASN A CA 1
ATOM 1880 C C . ASN A 1 265 ? -9.205 8.750 11.106 1.00 92.81 265 ASN A C 1
ATOM 1882 O O . ASN A 1 265 ? -9.096 8.075 12.131 1.00 92.81 265 ASN A O 1
ATOM 1886 N N . GLN A 1 266 ? -8.149 9.202 10.434 1.00 91.12 266 GLN A N 1
ATOM 1887 C CA . GLN A 1 266 ? -6.746 8.886 10.746 1.00 91.12 266 GLN A CA 1
ATOM 1888 C C . GLN A 1 266 ? -6.290 9.251 12.173 1.00 91.12 266 GLN A C 1
ATOM 1890 O O . GLN A 1 266 ? -5.253 8.769 12.614 1.00 91.12 26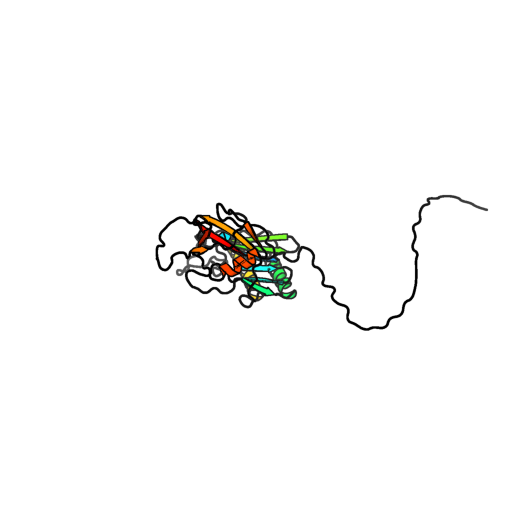6 GLN A O 1
ATOM 1895 N N . LEU A 1 267 ? -7.034 10.092 12.900 1.00 91.00 267 LEU A N 1
ATOM 1896 C CA . LEU A 1 267 ? -6.736 10.471 14.288 1.00 91.00 267 LEU A CA 1
ATOM 1897 C C . LEU A 1 267 ? -7.608 9.723 15.309 1.00 91.00 267 LEU A C 1
ATOM 1899 O O . LEU A 1 267 ? -7.565 10.032 16.496 1.00 91.00 267 LEU A O 1
ATOM 1903 N N . THR A 1 268 ? -8.430 8.768 14.879 1.00 93.56 268 THR A N 1
ATOM 1904 C CA . THR A 1 268 ? -9.310 8.004 15.775 1.00 93.56 268 THR A CA 1
ATOM 1905 C C . THR A 1 268 ? -8.497 7.138 16.727 1.00 93.56 268 THR A C 1
ATOM 1907 O O . THR A 1 268 ? -7.632 6.375 16.308 1.00 93.56 268 THR A O 1
ATOM 1910 N N . GLN A 1 269 ? -8.819 7.229 18.011 1.00 94.75 269 GLN A N 1
ATOM 1911 C CA . GLN A 1 269 ? -8.301 6.374 19.068 1.00 94.75 269 GLN A CA 1
ATOM 1912 C C . GLN A 1 269 ? -9.429 5.528 19.659 1.00 94.75 269 GLN A C 1
ATOM 1914 O O . GLN A 1 269 ? -10.605 5.893 19.594 1.00 94.75 269 GLN A O 1
ATOM 1919 N N . PHE A 1 270 ? -9.064 4.404 20.271 1.00 96.00 270 PHE A N 1
ATOM 1920 C CA . PHE A 1 270 ? -10.023 3.423 20.774 1.00 96.00 270 PHE A CA 1
ATOM 1921 C C . PHE A 1 270 ? -9.903 3.257 22.286 1.00 96.00 270 PHE A C 1
ATOM 1923 O O . PHE A 1 270 ? -8.804 3.089 22.808 1.00 96.00 270 PHE A O 1
ATOM 1930 N N . ASP A 1 271 ? -11.028 3.299 22.998 1.00 96.44 271 ASP A N 1
ATOM 1931 C CA . ASP A 1 271 ? -11.097 2.963 24.421 1.00 96.44 271 ASP A CA 1
ATOM 1932 C C . ASP A 1 271 ? -11.391 1.474 24.610 1.00 96.44 271 ASP A C 1
ATOM 1934 O O . ASP A 1 271 ? -12.384 0.953 24.096 1.00 96.44 271 ASP A O 1
ATOM 1938 N N . GLN A 1 272 ? -10.554 0.803 25.402 1.00 96.38 272 GLN A N 1
ATOM 1939 C CA . GLN A 1 272 ? -10.842 -0.524 25.928 1.00 96.38 272 GLN A CA 1
ATOM 1940 C C . GLN A 1 272 ? -10.512 -0.560 27.420 1.00 96.38 272 GLN A C 1
ATOM 1942 O O . GLN A 1 272 ? -9.363 -0.417 27.838 1.00 96.38 272 GLN A O 1
ATOM 1947 N N . GLY A 1 273 ? -11.540 -0.746 28.250 1.00 93.62 273 GLY A N 1
ATOM 1948 C CA . GLY A 1 273 ? -11.365 -0.842 29.699 1.00 93.62 273 GLY A CA 1
ATOM 1949 C C . GLY A 1 273 ? -10.830 0.442 30.346 1.00 93.62 273 GLY A C 1
ATOM 1950 O O . GLY A 1 273 ? -10.121 0.358 31.349 1.00 93.62 273 GLY A O 1
ATOM 1951 N N . GLY A 1 274 ? -11.145 1.618 29.786 1.00 92.56 274 GLY A N 1
ATOM 1952 C CA . GLY A 1 274 ? -10.676 2.915 30.284 1.00 92.56 274 GLY A CA 1
ATOM 1953 C C . GLY A 1 274 ? -9.231 3.258 29.909 1.00 92.56 274 GLY A C 1
ATOM 1954 O O . GLY A 1 274 ? -8.687 4.232 30.434 1.00 92.56 274 GLY A O 1
ATOM 1955 N N . THR A 1 275 ? -8.595 2.448 29.058 1.00 94.38 275 THR A N 1
ATOM 1956 C CA . THR A 1 275 ? -7.299 2.752 28.444 1.00 94.38 275 THR A CA 1
ATOM 1957 C C . THR A 1 275 ? -7.524 3.110 26.983 1.00 94.38 275 THR A C 1
ATOM 1959 O O . THR A 1 275 ? -8.257 2.419 26.278 1.00 94.38 275 THR A O 1
ATOM 1962 N N . THR A 1 276 ? -6.888 4.190 26.537 1.00 95.12 276 THR A N 1
ATOM 1963 C CA . THR A 1 276 ? -6.959 4.667 25.154 1.00 95.12 276 THR A CA 1
ATOM 1964 C C . THR A 1 276 ? -5.799 4.107 24.335 1.00 95.12 276 THR A C 1
ATOM 1966 O O . THR A 1 276 ? -4.658 4.090 24.803 1.00 95.12 276 THR A O 1
ATOM 1969 N N . TYR A 1 277 ? -6.087 3.671 23.114 1.00 94.75 277 TYR A N 1
ATOM 1970 C CA . TYR A 1 277 ? -5.149 3.024 22.204 1.00 94.75 277 TYR A CA 1
ATOM 1971 C C . TYR A 1 277 ? -5.105 3.734 20.851 1.00 94.75 277 TYR A C 1
ATOM 1973 O O . TYR A 1 277 ? -6.134 4.166 20.326 1.00 94.75 277 TYR A O 1
ATOM 1981 N N . GLU A 1 278 ? -3.907 3.801 20.278 1.00 93.25 278 GLU A N 1
ATOM 1982 C CA . GLU A 1 278 ? -3.705 4.009 18.845 1.00 93.25 278 GLU A CA 1
ATOM 1983 C C . GLU A 1 278 ? -3.772 2.635 18.179 1.00 93.25 278 GLU A C 1
ATOM 1985 O O . GLU A 1 278 ? -3.056 1.717 18.589 1.00 93.25 278 GLU A O 1
ATOM 1990 N N . VAL A 1 279 ? -4.653 2.481 17.193 1.00 95.31 279 VAL A N 1
ATOM 1991 C CA . VAL A 1 279 ? -4.870 1.209 16.499 1.00 95.31 279 VAL A CA 1
ATOM 1992 C C . VAL A 1 279 ? -4.757 1.451 15.004 1.00 95.31 279 VAL A C 1
ATOM 1994 O O . VAL A 1 279 ? -5.363 2.381 14.471 1.00 95.31 279 VAL A O 1
ATOM 1997 N N . TRP A 1 280 ? -3.979 0.608 14.340 1.00 94.81 280 TRP A N 1
ATOM 1998 C CA . TRP A 1 280 ? -3.796 0.618 12.899 1.00 94.81 280 TRP A CA 1
ATOM 1999 C C . TRP A 1 280 ? -4.494 -0.587 12.291 1.00 94.81 280 TRP A C 1
ATOM 2001 O O . TRP A 1 280 ? -4.434 -1.698 12.821 1.00 94.81 280 TRP A O 1
ATOM 2011 N N . PHE A 1 281 ? -5.149 -0.347 11.162 1.00 96.44 281 PHE A N 1
ATOM 2012 C CA . PHE A 1 281 ? -5.932 -1.341 10.449 1.00 96.44 281 PHE A CA 1
ATOM 2013 C C . PHE A 1 281 ? -5.405 -1.421 9.034 1.00 96.44 281 PHE A C 1
ATOM 2015 O O . PHE A 1 281 ? -5.352 -0.415 8.328 1.00 96.44 281 PHE A O 1
ATOM 2022 N N . ARG A 1 282 ? -5.053 -2.628 8.619 1.00 96.38 282 ARG A N 1
ATOM 2023 C CA . ARG A 1 282 ? -4.681 -2.923 7.249 1.00 96.38 282 ARG A CA 1
ATOM 2024 C C . ARG A 1 282 ? -5.720 -3.871 6.666 1.00 96.38 282 ARG A C 1
ATOM 2026 O O . ARG A 1 282 ? -5.793 -5.011 7.126 1.00 96.38 282 ARG A O 1
ATOM 2033 N N . PRO A 1 283 ? -6.527 -3.445 5.682 1.00 96.56 283 PRO A N 1
ATOM 2034 C CA . PRO A 1 283 ? -7.338 -4.378 4.911 1.00 96.56 283 PRO A CA 1
ATOM 2035 C C . PRO A 1 283 ? -6.452 -5.483 4.328 1.00 96.56 283 PRO A C 1
ATOM 2037 O O . PRO A 1 283 ? -5.374 -5.191 3.808 1.00 96.56 283 PRO A O 1
ATOM 2040 N N . LEU A 1 284 ? -6.885 -6.737 4.432 1.00 96.19 284 LEU A N 1
ATOM 2041 C CA . LEU A 1 284 ? -6.227 -7.851 3.755 1.00 96.19 284 LEU A CA 1
ATOM 2042 C C . LEU A 1 284 ? -6.865 -8.056 2.379 1.00 96.19 284 LEU A C 1
ATOM 2044 O O . LEU A 1 284 ? -8.092 -8.104 2.240 1.00 96.19 284 LEU A O 1
ATOM 2048 N N . LEU A 1 285 ? -6.022 -8.138 1.356 1.00 95.81 285 LEU A N 1
ATOM 2049 C CA . LEU A 1 285 ? -6.416 -8.511 0.006 1.00 95.81 285 LEU A CA 1
ATOM 2050 C C . LEU A 1 285 ? -6.637 -10.035 -0.078 1.00 95.81 285 LEU A C 1
ATOM 2052 O O . LEU A 1 285 ? -6.136 -10.758 0.778 1.00 95.81 285 LEU A O 1
ATOM 2056 N N . PRO A 1 286 ? -7.347 -10.557 -1.097 1.00 94.88 286 PRO A N 1
ATOM 2057 C CA . PRO A 1 286 ? -7.718 -11.976 -1.176 1.00 94.88 286 PRO A CA 1
ATOM 2058 C C . PRO A 1 286 ? -6.595 -13.009 -0.968 1.00 94.88 286 PRO A C 1
ATOM 2060 O O . PRO A 1 286 ? -6.850 -14.084 -0.433 1.00 94.88 286 PRO A O 1
ATOM 2063 N N . HIS A 1 287 ? -5.355 -12.694 -1.351 1.00 93.75 287 HIS A N 1
ATOM 2064 C CA . HIS A 1 287 ? -4.194 -13.579 -1.162 1.00 93.75 287 HIS A CA 1
ATOM 2065 C C . HIS A 1 287 ? -3.552 -13.503 0.223 1.00 93.75 287 HIS A C 1
ATOM 2067 O O . HIS A 1 287 ? -2.663 -14.292 0.543 1.00 93.75 287 HIS A O 1
ATOM 2073 N N . GLU A 1 288 ? -3.952 -12.531 1.032 1.00 93.69 288 GLU A N 1
ATOM 2074 C CA . GLU A 1 288 ? -3.331 -12.211 2.304 1.00 93.69 288 GLU A CA 1
ATOM 2075 C C . GLU A 1 288 ? -4.169 -12.799 3.437 1.00 93.69 288 GLU A C 1
ATOM 2077 O O . GLU A 1 288 ? -5.367 -12.554 3.554 1.00 93.69 288 GLU A O 1
ATOM 2082 N N . SER A 1 289 ? -3.527 -13.587 4.294 1.00 93.19 289 SER A N 1
ATOM 2083 C CA . SER A 1 289 ? -4.190 -14.272 5.415 1.00 93.19 289 SER A CA 1
ATOM 2084 C C . SER A 1 289 ? -3.432 -14.137 6.733 1.00 93.19 289 SER A C 1
ATOM 2086 O O . SER A 1 289 ? -3.830 -14.702 7.750 1.00 93.19 289 SER A O 1
ATOM 2088 N N . GLU A 1 290 ? -2.344 -13.371 6.728 1.00 92.31 290 GLU A N 1
ATOM 2089 C CA . GLU A 1 290 ? -1.428 -13.229 7.850 1.00 92.31 290 GLU A CA 1
ATOM 2090 C C . GLU A 1 290 ? -1.150 -11.749 8.125 1.00 92.31 290 GLU A C 1
ATOM 2092 O O . GLU A 1 290 ? -1.436 -10.865 7.314 1.00 92.31 290 GLU A O 1
ATOM 2097 N N . CYS A 1 291 ? -0.590 -11.476 9.300 1.00 92.81 291 CYS A N 1
ATOM 2098 C CA . CYS A 1 291 ? -0.044 -10.162 9.598 1.00 92.81 291 CYS A CA 1
ATOM 2099 C C . CYS A 1 291 ? 1.124 -9.846 8.657 1.00 92.81 291 CYS A C 1
ATOM 2101 O O . CYS A 1 291 ? 1.947 -10.733 8.424 1.00 92.81 291 CYS A O 1
ATOM 2103 N N . PRO A 1 292 ? 1.239 -8.602 8.160 1.00 85.00 292 PRO A N 1
ATOM 2104 C CA . PRO A 1 292 ? 2.393 -8.213 7.365 1.00 85.00 292 PRO A CA 1
ATOM 2105 C C . PRO A 1 292 ? 3.674 -8.326 8.201 1.00 85.00 292 PRO A C 1
ATOM 2107 O O . PRO A 1 292 ? 3.669 -8.099 9.416 1.00 85.00 292 PRO A O 1
ATOM 2110 N N . ASP A 1 293 ? 4.781 -8.660 7.542 1.00 72.31 293 ASP A N 1
ATOM 2111 C CA . ASP A 1 293 ? 6.095 -8.673 8.177 1.00 72.31 293 ASP A CA 1
ATOM 2112 C C . ASP A 1 293 ? 6.484 -7.260 8.656 1.00 72.31 293 ASP A C 1
ATOM 2114 O O . ASP A 1 293 ? 6.312 -6.280 7.932 1.00 72.31 293 ASP A O 1
ATOM 2118 N N . GLY A 1 294 ? 7.075 -7.150 9.855 1.00 58.41 294 GLY A N 1
ATOM 2119 C CA . GLY A 1 294 ? 7.699 -5.903 10.331 1.00 58.41 294 GLY A CA 1
ATOM 2120 C C . GLY A 1 294 ? 6.829 -4.962 11.178 1.00 58.41 294 GLY A C 1
ATOM 2121 O O . GLY A 1 294 ? 6.892 -3.751 10.980 1.00 58.41 294 GLY A O 1
ATOM 2122 N N . VAL A 1 295 ? 6.071 -5.504 12.140 1.00 49.38 295 VAL A N 1
ATOM 2123 C CA . VAL A 1 295 ? 5.398 -4.731 13.212 1.00 49.38 295 VAL A CA 1
ATOM 2124 C C . VAL A 1 295 ? 6.395 -4.146 14.214 1.00 49.38 295 VAL A C 1
ATOM 2126 O O . VAL A 1 295 ? 7.275 -4.909 14.682 1.00 49.38 295 VAL A O 1
#

Solvent-accessible surface area (backbone atoms only — not comparable to full-atom values): 18039 Å² total; per-residue (Å²): 133,85,88,84,85,88,85,88,86,8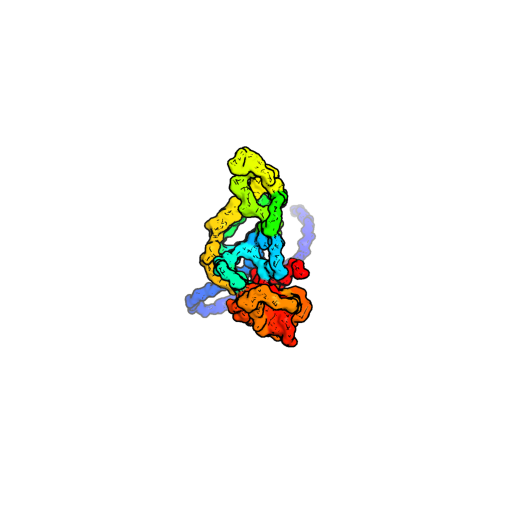8,88,81,93,84,87,86,88,86,79,91,82,92,83,92,80,92,77,92,76,86,84,78,82,86,76,79,80,71,77,94,61,69,50,46,59,29,35,37,37,32,73,50,75,45,86,70,63,91,55,45,76,67,36,57,64,56,53,32,37,34,30,75,77,19,43,32,40,34,58,35,85,76,75,98,50,87,76,34,65,49,63,81,49,44,20,34,43,76,46,52,72,70,56,49,51,46,49,55,49,48,38,51,76,66,55,55,81,43,84,62,75,73,48,54,66,47,92,69,80,67,53,37,29,41,35,42,39,38,39,57,99,89,45,78,25,67,39,69,25,53,41,57,90,54,70,68,86,29,49,56,78,44,33,57,45,100,84,70,43,75,37,89,57,61,63,53,46,68,21,40,48,52,46,44,48,54,49,52,50,51,53,53,46,58,74,69,49,72,80,68,74,38,49,79,50,82,64,52,26,30,29,38,31,32,38,74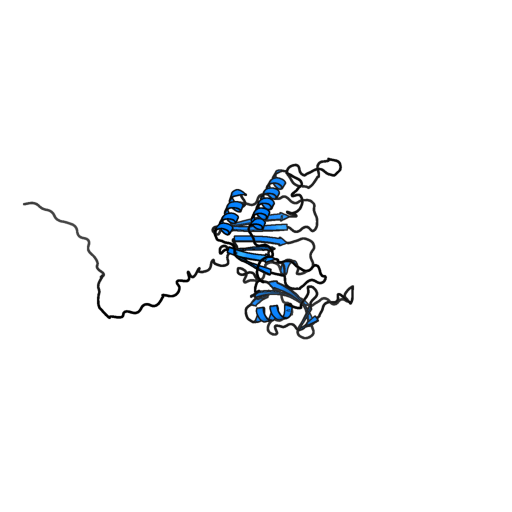,51,82,89,71,83,54,97,44,79,92,72,43,62,50,76,42,76,56,88,54,88,89,62,67,58,80,83,25,66,66,44,70,38,47,60,74,59,17,49,53,47,53,65,67,40,70,82,33,33,68,51,44,28,31,34,59,95,90,42,52,24,42,64,40,58,16,72,40,54,91,70,52,87,68,58,76,88,86,123

Mean predicted aligned error: 11.24 Å

Foldseek 3Di:
DDDDDDDDDDDDDDDDDDDDDDDDDDDDDDDDDPDPPPPDQFQDWQKFKFWDDFDDDPCPRQQGDTQWTAGQQFKIKHFADFDPDPQGAQHTQIFIDGADNVLSVVLVVLCVVLVQLDAEDPLFDWPDHRFIWIWMWGQDPNDIGIYIHGPLVPCLVCALQNNADPVRHRDPRRDHSVSSVSSNSVVVSVVSNVVRDPHNPGDGDDQFKKKKAKDFDDDDCPPDVVNAAAEEEDQDLPDDNYRGHIDMDGDPRRVSVCVVSVPPGQRHWYDDPNTIMDMHIHRDRPVDDDRDPDD

Sequence (295 aa):
MRGAVVGVAVLGLAACGGTVDAGSGSGAGDGEQDGLVRDVAADAPLLQVHRAGGFMMPGYDFAAVPALTVYEDGRVITQGPQIEIFPGPLLPNLLVGDLTDDEVDAIVAAARDAGLLAEAPDYGQPPVADVPTTYVTLTVDGESYVHAANALDMFVDAGVDGGSDEMGQPQEIGLTPEQLEARTVLNEFLAEVEGVVPMGDGEPYDITAFAVAGRAAEGGAPADPELGPQVVPWPLEQVALADLGCVVVDGDDAATLRDALAEANQLTQFDQGGTTYEVWFRPLLPHESECPDGV

Radius of gyration: 28.84 Å; Cα contacts (8 Å, |Δi|>4): 459; chains: 1; bounding box: 63×112×69 Å